Protein AF-0000000066211400 (afdb_homodimer)

Organism: Candida glabrata (strain ATCC 2001 / BCRC 20586 / JCM 3761 / NBRC 0622 / NRRL Y-65 / CBS 138) (NCBI:txid284593)

Radius of gyration: 19.78 Å; Cα contacts (8 Å, |Δi|>4): 998; chains: 2; bounding box: 42×56×46 Å

pLDDT: mean 97.54, std 2.92, range [73.75, 98.94]

Secondary structure (DSSP, 8-state):
-EEEEEEEEETTS-EEEEEEEESSTTSPEEEEEEEESSPTT-EEEEEEES----EEEEGGG-SBP-TT-PPP--TT-SSS-TTEEEEEEB-TTS-EEEEEEESS-BSSSTTB-TTSEEEE-SS---TT-SSSHHHHHHTT-----EEEE-EEE-/-EEEEEEEEETTS-EEEEEEEESSTTSPEEEEEEEESSPTT-EEEEEEES----EEEEGGG-SBP-TT-PPP--TT-SSS-TTEEEEEEB-TTS-EEEEEEESS-BSSSTTB-TTSEEEE-SS---TT-SSSHHHHHHTT-----EEEE-EEE-

GO terms:
  GO:0005576 extracellular region (C, IDA)
  GO:0005829 cytosol (C, IDA)
  GO:0034599 cellular response to oxidative stress (P, IMP)

Nearest PDB structures (foldseek):
  1f1g-assembly1_A  TM=9.984E-01  e=2.339E-25  Saccharomyces cerevisiae
  1f1a-assembly1_A-2  TM=9.995E-01  e=5.948E-25  Saccharomyces cerevisiae
  6zs1-assembly1_C  TM=9.968E-01  e=6.638E-25  Thermochaetoides thermophila DSM 1495
  1b4t-assembly1_A-2  TM=9.996E-01  e=9.749E-25  Saccharomyces cerevisiae
  1f18-assembly1_A-2  TM=9.979E-01  e=1.432E-24  Saccharomyces cerevisiae

Foldseek 3Di:
DFKKKWWKDFDQPKTWMKIWDDDDQQFWIKIWIKIARAAAFAKWWKWWADAQDQVVHPVVLHFGAAPPPFWDFEQPDPGHRLTGDFIFTHHRRRITTDMDTHRSAGCDDDSHSQRHKMFIANAGQCGLPPPDDVNRRHSPRHDTRMMTGMHTDD/DFKKKWWKDFDQPKTWMKIWDDDDQQFWIKIWIKIARAAAFAKWWKWWADAQDQVVHPVVLHFGAAPPPFWDFEQVDPGHRLTGDFIFTHHRRRITTDMDTHRSAGCDDDSHSQRHKMFIANAGQCGLPPPDDVNRRHSPRHDTRMMTGIHTDD

InterPro domains:
  IPR001424 Superoxide dismutase, copper/zinc binding domain [PF00080] (14-150)
  IPR001424 Superoxide dismutase, copper/zinc binding domain [PR00068] (45-67)
  IPR001424 Superoxide dismutase, copper/zinc binding domain [PR00068] (81-90)
  IPR001424 Superoxide dismutase, copper/zinc binding domain [PR00068] (100-122)
  IPR001424 Superoxide dismutase, copper/zinc binding domain [PR00068] (125-151)
  IPR001424 Superoxide dismutase, copper/zinc binding domain [cd00305] (2-147)
  IPR018152 Superoxide dismutase, copper/zinc, binding site [PS00087] (45-55)
  IPR018152 Superoxide dismutase, copper/zinc, binding site [PS00332] (139-150)
  IPR024134 Superoxide dismutase (Cu/Zn) / superoxide dismutase copper chaperone [PTHR10003] (1-153)
  IPR036423 Superoxide dismutase-like, copper/zinc binding domain superfamily [G3DSA:2.60.40.200] (1-154)
  IPR036423 Superoxide dismutase-like, copper/zinc binding domain superfamily [SSF49329] (3-152)

Solvent-accessible surface area (backbone atoms only — not comparable to full-atom values): 14414 Å² total; per-residue (Å²): 107,50,39,32,28,19,60,30,48,39,87,70,59,23,32,33,43,37,38,36,40,29,65,46,79,87,43,47,24,39,37,38,39,42,37,35,50,44,66,52,66,36,50,22,13,30,36,30,22,54,13,15,23,57,87,64,43,50,69,47,15,62,56,67,24,42,94,78,73,48,47,32,20,33,65,86,44,86,64,28,27,56,19,35,59,35,59,46,56,21,38,83,81,4,39,26,68,53,76,46,77,36,76,68,44,31,80,51,69,94,70,32,49,60,5,10,16,44,36,40,25,70,26,46,41,46,42,33,65,63,83,48,72,58,13,38,67,64,11,58,14,70,57,57,49,20,26,18,43,24,5,31,42,134,106,50,39,31,28,19,60,30,48,38,87,73,57,24,31,33,45,36,37,38,38,27,64,46,77,86,43,47,23,40,37,36,39,42,36,34,50,46,66,52,66,36,50,23,12,30,34,28,23,56,14,15,23,57,86,65,43,51,69,47,14,61,57,66,23,41,95,78,74,50,47,33,19,35,65,84,44,86,65,26,28,56,19,34,60,34,60,45,56,22,37,84,81,4,39,26,68,52,74,47,76,37,74,68,45,32,78,51,69,96,69,34,48,60,7,9,16,45,35,41,24,70,26,48,40,45,42,35,65,64,83,50,72,56,12,37,67,62,10,58,14,70,54,57,49,21,25,18,44,23,5,31,41,133

Structure (mmCIF, N/CA/C/O backbone):
data_AF-0000000066211400-model_v1
#
loop_
_entity.id
_entity.type
_entity.pdbx_description
1 polymer 'Superoxide dismutase'
#
loop_
_atom_site.group_PDB
_atom_site.id
_atom_site.type_symbol
_atom_site.label_atom_id
_atom_site.label_alt_id
_atom_site.label_comp_id
_atom_site.label_asym_id
_atom_site.label_entity_id
_atom_site.label_seq_id
_atom_site.pdbx_PDB_ins_code
_atom_site.Cartn_x
_atom_site.Cartn_y
_atom_site.Cartn_z
_atom_site.occupancy
_atom_site.B_iso_or_equiv
_atom_site.auth_seq_id
_atom_site.auth_comp_id
_atom_site.auth_asym_id
_atom_site.auth_atom_id
_atom_site.pdbx_PDB_model_num
ATOM 1 N N . MET A 1 1 ? -0.29 10.727 -17.938 1 94.25 1 MET A N 1
ATOM 2 C CA . MET A 1 1 ? -1.163 10.828 -16.766 1 94.25 1 MET A CA 1
ATOM 3 C C . MET A 1 1 ? -1.084 9.562 -15.922 1 94.25 1 MET A C 1
ATOM 5 O O . MET A 1 1 ? -1.198 8.453 -16.438 1 94.25 1 MET A O 1
ATOM 9 N N . VAL A 1 2 ? -0.715 9.734 -14.703 1 97.75 2 VAL A N 1
ATOM 10 C CA . VAL A 1 2 ? -0.669 8.625 -13.766 1 97.75 2 VAL A CA 1
ATOM 11 C C . VAL A 1 2 ? -1.781 8.781 -12.727 1 97.75 2 VAL A C 1
ATOM 13 O O . VAL A 1 2 ? -2.039 9.883 -12.242 1 97.75 2 VAL A O 1
ATOM 16 N N . LYS A 1 3 ? -2.537 7.711 -12.477 1 98.81 3 LYS A N 1
ATOM 17 C CA . LYS A 1 3 ? -3.588 7.66 -11.469 1 98.81 3 LYS A CA 1
ATOM 18 C C . LYS A 1 3 ? -3.273 6.617 -10.398 1 98.81 3 LYS A C 1
ATOM 20 O O . LYS A 1 3 ? -2.764 5.539 -10.703 1 98.81 3 LYS A O 1
ATOM 25 N N . ALA A 1 4 ? -3.557 6.965 -9.18 1 98.94 4 ALA A N 1
ATOM 26 C CA . ALA A 1 4 ? -3.398 6.078 -8.031 1 98.94 4 ALA A CA 1
ATOM 27 C C . ALA A 1 4 ? -4.602 6.164 -7.102 1 98.94 4 ALA A C 1
ATOM 29 O O . ALA A 1 4 ? -5.438 7.062 -7.234 1 98.94 4 ALA A O 1
ATOM 30 N N . VAL A 1 5 ? -4.742 5.168 -6.246 1 98.94 5 VAL A N 1
ATOM 31 C CA . VAL A 1 5 ? -5.863 5.102 -5.32 1 98.94 5 VAL A CA 1
ATOM 32 C C . VAL A 1 5 ? -5.422 4.438 -4.016 1 98.94 5 VAL A C 1
ATOM 34 O O . VAL A 1 5 ? -4.551 3.566 -4.023 1 98.94 5 VAL A O 1
ATOM 37 N N . ALA A 1 6 ? -5.941 4.855 -2.938 1 98.94 6 ALA A N 1
ATOM 38 C CA . ALA A 1 6 ? -5.805 4.223 -1.627 1 98.94 6 ALA A CA 1
ATOM 39 C C . ALA A 1 6 ? -7.168 3.977 -0.993 1 98.94 6 ALA A C 1
ATOM 41 O O . ALA A 1 6 ? -7.969 4.902 -0.842 1 98.94 6 ALA A O 1
ATOM 42 N N . VAL A 1 7 ? -7.465 2.754 -0.691 1 98.62 7 VAL A N 1
ATOM 43 C CA . VAL A 1 7 ? -8.648 2.402 0.091 1 98.62 7 VAL A CA 1
ATOM 44 C C . VAL A 1 7 ? -8.297 2.379 1.577 1 98.62 7 VAL A C 1
ATOM 46 O O . VAL A 1 7 ? -7.488 1.555 2.016 1 98.62 7 VAL A O 1
ATOM 49 N N . LEU A 1 8 ? -8.859 3.291 2.305 1 98.56 8 LEU A N 1
ATOM 50 C CA . LEU A 1 8 ? -8.578 3.412 3.73 1 98.56 8 LEU A CA 1
ATOM 51 C C . LEU A 1 8 ? -9.469 2.473 4.539 1 98.56 8 LEU A C 1
ATOM 53 O O . LEU A 1 8 ? -10.664 2.369 4.281 1 98.56 8 LEU A O 1
ATOM 57 N N . ARG A 1 9 ? -8.828 1.789 5.484 1 95.38 9 ARG A N 1
ATOM 58 C CA . ARG A 1 9 ? -9.508 0.915 6.438 1 95.38 9 ARG A CA 1
ATOM 59 C C . ARG A 1 9 ? -8.961 1.112 7.848 1 95.38 9 ARG A C 1
ATOM 61 O O . ARG A 1 9 ? -7.762 1.345 8.023 1 95.38 9 ARG A O 1
ATOM 68 N N . GLY A 1 10 ? -9.867 0.96 8.852 1 88.75 10 GLY A N 1
ATOM 69 C CA . GLY A 1 10 ? -9.406 1.118 10.219 1 88.75 10 GLY A CA 1
ATOM 70 C C . GLY A 1 10 ? -10.32 0.456 11.234 1 88.75 10 GLY A C 1
ATOM 71 O O . GLY A 1 10 ? -11.352 -0.115 10.875 1 88.75 10 GLY A O 1
ATOM 72 N N . SER A 1 11 ? -9.93 0.328 12.445 1 74.25 11 SER A N 1
ATOM 73 C CA . SER A 1 11 ? -10.555 -0.342 13.586 1 74.25 11 SER A CA 1
ATOM 74 C C . SER A 1 11 ? -11.836 0.364 14.008 1 74.25 11 SER A C 1
ATOM 76 O O . SER A 1 11 ? -12.812 -0.287 14.391 1 74.25 11 SER A O 1
ATOM 78 N N . ALA A 1 12 ? -12.016 1.531 13.969 1 78.75 12 ALA A N 1
ATOM 79 C CA . ALA A 1 12 ? -13.141 2.27 14.539 1 78.75 12 ALA A CA 1
ATOM 80 C C . ALA A 1 12 ? -14.117 2.699 13.445 1 78.75 12 ALA A C 1
ATOM 82 O O . ALA A 1 12 ? -14.844 3.684 13.602 1 78.75 12 ALA A O 1
ATOM 83 N N . GLY A 1 13 ? -14.07 1.973 12.398 1 91.81 13 GLY A N 1
ATOM 84 C CA . GLY A 1 13 ? -15.086 2.236 11.398 1 91.81 13 GLY A CA 1
ATOM 85 C C . GLY A 1 13 ? -14.688 3.311 10.406 1 91.81 13 GLY A C 1
ATOM 86 O O . GLY A 1 13 ? -15.406 3.576 9.438 1 91.81 13 GLY A O 1
ATOM 87 N N . VAL A 1 14 ? -13.578 3.992 10.672 1 97.44 14 VAL A N 1
ATOM 88 C CA . VAL A 1 14 ? -13.094 4.977 9.711 1 97.44 14 VAL A CA 1
ATOM 89 C C . VAL A 1 14 ? -12.672 4.281 8.422 1 97.44 14 VAL A C 1
ATOM 91 O O . VAL A 1 14 ? -11.891 3.322 8.453 1 97.44 14 VAL A O 1
ATOM 94 N N . SER A 1 15 ? -13.273 4.723 7.309 1 98.31 15 SER A N 1
ATOM 95 C CA . SER A 1 15 ? -13 4.117 6.008 1 98.31 15 SER A CA 1
ATOM 96 C C . SER A 1 15 ? -13.289 5.09 4.871 1 98.31 15 SER A C 1
ATOM 98 O O . SER A 1 15 ? -14.031 6.055 5.047 1 98.31 15 SER A O 1
ATOM 100 N N . GLY A 1 16 ? -12.656 4.855 3.76 1 98.44 16 GLY A N 1
ATOM 101 C CA . GLY A 1 16 ? -12.891 5.719 2.611 1 98.44 16 GLY A CA 1
ATOM 102 C C . GLY A 1 16 ? -11.914 5.477 1.478 1 98.44 16 GLY A C 1
ATOM 103 O O . GLY A 1 16 ? -11.211 4.465 1.461 1 98.44 16 GLY A O 1
ATOM 104 N N . VAL A 1 17 ? -12.008 6.344 0.482 1 98.88 17 VAL A N 1
ATOM 105 C CA . VAL A 1 17 ? -11.172 6.23 -0.708 1 98.88 17 VAL A CA 1
ATOM 106 C C . VAL A 1 17 ? -10.484 7.566 -0.982 1 98.88 17 VAL A C 1
ATOM 108 O O . VAL A 1 17 ? -11.102 8.625 -0.861 1 98.88 17 VAL A O 1
ATOM 111 N N . VAL A 1 18 ? -9.25 7.484 -1.291 1 98.94 18 VAL A N 1
ATOM 112 C CA . VAL A 1 18 ? -8.445 8.617 -1.747 1 98.94 18 VAL A CA 1
ATOM 113 C C . VAL A 1 18 ? -7.902 8.328 -3.145 1 98.94 18 VAL A C 1
ATOM 115 O O . VAL A 1 18 ? -7.281 7.293 -3.375 1 98.94 18 VAL A O 1
ATOM 118 N N . THR A 1 19 ? -8.125 9.242 -4.059 1 98.94 19 THR A N 1
ATOM 119 C CA . THR A 1 19 ? -7.574 9.117 -5.402 1 98.94 19 THR A CA 1
ATOM 120 C C . THR A 1 19 ? -6.535 10.203 -5.664 1 98.94 19 THR A C 1
ATOM 122 O O . THR A 1 19 ? -6.691 11.336 -5.211 1 98.94 19 THR A O 1
ATOM 125 N N . LEU A 1 20 ? -5.508 9.859 -6.355 1 98.94 20 LEU A N 1
ATOM 126 C CA . LEU A 1 20 ? -4.441 10.773 -6.754 1 98.94 20 LEU A CA 1
ATOM 127 C C . LEU A 1 20 ? -4.25 10.758 -8.266 1 98.94 20 LEU A C 1
ATOM 129 O O . LEU A 1 20 ? -4.281 9.688 -8.891 1 98.94 20 LEU A O 1
ATOM 133 N N . GLU A 1 21 ? -4.078 11.938 -8.828 1 98.88 21 GLU A N 1
ATOM 134 C CA . GLU A 1 21 ? -3.848 12.062 -10.266 1 98.88 21 GLU A CA 1
ATOM 135 C C . GLU A 1 21 ? -2.76 13.094 -10.562 1 98.88 21 GLU A C 1
ATOM 137 O O . GLU A 1 21 ? -2.719 14.156 -9.938 1 98.88 21 GLU A O 1
ATOM 142 N N . GLN A 1 22 ? -1.909 12.766 -11.477 1 98.75 22 GLN A N 1
ATOM 143 C CA . GLN A 1 22 ? -0.835 13.656 -11.906 1 98.75 22 GLN A CA 1
ATOM 144 C C . GLN A 1 22 ? -0.604 13.539 -13.414 1 98.75 22 GLN A C 1
ATOM 146 O O . GLN A 1 22 ? -0.403 12.445 -13.938 1 98.75 22 GLN A O 1
ATOM 151 N N . ALA A 1 23 ? -0.571 14.711 -14.094 1 98 23 ALA A N 1
ATOM 152 C CA . ALA A 1 23 ? -0.478 14.719 -15.555 1 98 23 ALA A CA 1
ATOM 153 C C . ALA A 1 23 ? 0.955 14.469 -16.016 1 98 23 ALA A C 1
ATOM 155 O O . ALA A 1 23 ? 1.184 13.742 -16.984 1 98 23 ALA A O 1
ATOM 156 N N . SER A 1 24 ? 1.899 15.109 -15.445 1 96.81 24 SER A N 1
ATOM 157 C CA . SER A 1 24 ? 3.324 14.953 -15.727 1 96.81 24 SER A CA 1
ATOM 158 C C . SER A 1 24 ? 4.164 15.227 -14.484 1 96.81 24 SER A C 1
ATOM 160 O O . SER A 1 24 ? 3.652 15.719 -13.477 1 96.81 24 SER A O 1
ATOM 162 N N . GLU A 1 25 ? 5.402 14.859 -14.492 1 94.06 25 GLU A N 1
ATOM 163 C CA . GLU A 1 25 ? 6.305 15 -13.352 1 94.06 25 GLU A CA 1
ATOM 164 C C . GLU A 1 25 ? 6.336 16.438 -12.852 1 94.06 25 GLU A C 1
ATOM 166 O O . GLU A 1 25 ? 6.539 16.672 -11.656 1 94.06 25 GLU A O 1
ATOM 171 N N . GLN A 1 26 ? 6.09 17.438 -13.742 1 96.06 26 GLN A N 1
ATOM 172 C CA . GLN A 1 26 ? 6.184 18.844 -13.375 1 96.06 26 GLN A CA 1
ATOM 173 C C . GLN A 1 26 ? 4.852 19.359 -12.836 1 96.06 26 GLN A C 1
ATOM 175 O O . GLN A 1 26 ? 4.797 20.438 -12.242 1 96.06 26 GLN A O 1
ATOM 180 N N . ASP A 1 27 ? 3.814 18.641 -13.055 1 98.12 27 ASP A N 1
ATOM 181 C CA . ASP A 1 27 ? 2.486 19.078 -12.633 1 98.12 27 ASP A CA 1
ATOM 182 C C . ASP A 1 27 ? 2.213 18.703 -11.18 1 98.12 27 ASP A C 1
ATOM 184 O O . ASP A 1 27 ? 2.748 17.719 -10.68 1 98.12 27 ASP A O 1
ATOM 188 N N . PRO A 1 28 ? 1.475 19.562 -10.523 1 98.31 28 PRO A N 1
ATOM 189 C CA . PRO A 1 28 ? 1.044 19.172 -9.18 1 98.31 28 PRO A CA 1
ATOM 190 C C . PRO A 1 28 ? 0.147 17.938 -9.188 1 98.31 28 PRO A C 1
ATOM 192 O O . PRO A 1 28 ? -0.37 17.547 -10.242 1 98.31 28 PRO A O 1
ATOM 195 N N . THR A 1 29 ? 0.076 17.266 -8.133 1 98.81 29 THR A N 1
ATOM 196 C CA . THR A 1 29 ? -0.817 16.125 -7.957 1 98.81 29 THR A CA 1
ATOM 197 C C . THR A 1 29 ? -2.15 16.562 -7.359 1 98.81 29 THR A C 1
ATOM 199 O O . THR A 1 29 ? -2.182 17.359 -6.414 1 98.81 29 THR A O 1
ATOM 202 N N . THR A 1 30 ? -3.227 16.109 -7.938 1 98.94 30 THR A N 1
ATOM 203 C CA . THR A 1 30 ? -4.562 16.297 -7.383 1 98.94 30 THR A CA 1
ATOM 204 C C . THR A 1 30 ? -4.973 15.109 -6.527 1 98.94 30 THR A C 1
ATOM 206 O O . THR A 1 30 ? -4.941 13.969 -6.984 1 98.94 30 THR A O 1
ATOM 209 N N . ILE A 1 31 ? -5.359 15.391 -5.305 1 98.94 31 ILE A N 1
ATOM 210 C CA . ILE A 1 31 ? -5.77 14.383 -4.332 1 98.94 31 ILE A CA 1
ATOM 211 C C . ILE A 1 31 ? -7.238 14.594 -3.963 1 98.94 31 ILE A C 1
ATOM 213 O O . ILE A 1 31 ? -7.602 15.633 -3.414 1 98.94 31 ILE A O 1
ATOM 217 N N . THR A 1 32 ? -8.086 13.609 -4.285 1 98.94 32 THR A N 1
ATOM 218 C CA . THR A 1 32 ? -9.516 13.625 -3.973 1 98.94 32 THR A CA 1
ATOM 219 C C . THR A 1 32 ? -9.852 12.57 -2.926 1 98.94 32 THR A C 1
ATOM 221 O O . THR A 1 32 ? -9.406 11.43 -3.025 1 98.94 32 THR A O 1
ATOM 224 N N . TYR A 1 33 ? -10.656 13.031 -1.908 1 98.94 33 TYR A N 1
ATOM 225 C CA . TYR A 1 33 ? -10.922 12.062 -0.843 1 98.94 33 TYR A CA 1
ATOM 226 C C . TYR A 1 33 ? -12.383 12.109 -0.413 1 98.94 33 TYR A C 1
ATOM 228 O O . TYR A 1 33 ? -13.039 13.148 -0.531 1 98.94 33 TYR A O 1
ATOM 236 N N . GLU A 1 34 ? -12.891 10.977 -0.01 1 98.94 34 GLU A N 1
ATOM 237 C CA . GLU A 1 34 ? -14.133 10.773 0.734 1 98.94 34 GLU A CA 1
ATOM 238 C C . GLU A 1 34 ? -13.953 9.719 1.823 1 98.94 34 GLU A C 1
ATOM 240 O O . GLU A 1 34 ? -13.758 8.539 1.526 1 98.94 34 GLU A O 1
ATOM 245 N N . ILE A 1 35 ? -13.984 10.172 3.039 1 98.69 35 ILE A N 1
ATOM 246 C CA . ILE A 1 35 ? -13.656 9.328 4.188 1 98.69 35 ILE A CA 1
ATOM 247 C C . ILE A 1 35 ? -14.75 9.453 5.246 1 98.69 35 ILE A C 1
ATOM 249 O O . ILE A 1 35 ? -15.062 10.562 5.691 1 98.69 35 ILE A O 1
ATOM 253 N N . ALA A 1 36 ? -15.289 8.391 5.707 1 98.5 36 ALA A N 1
ATOM 254 C CA . ALA A 1 36 ? -16.391 8.352 6.672 1 98.5 36 ALA A CA 1
ATOM 255 C C . ALA A 1 36 ? -15.93 7.719 7.988 1 98.5 36 ALA A C 1
ATOM 257 O O . ALA A 1 36 ? -14.828 7.168 8.07 1 98.5 36 ALA A O 1
ATOM 258 N N . GLY A 1 37 ? -16.812 7.863 8.977 1 98 37 GLY A N 1
ATOM 259 C CA . GLY A 1 37 ? -16.594 7.184 10.242 1 98 37 GLY A CA 1
ATOM 260 C C . GLY A 1 37 ? -15.781 8.008 11.227 1 98 37 GLY A C 1
ATOM 261 O O . GLY A 1 37 ? -15.445 7.531 12.312 1 98 37 GLY A O 1
ATOM 262 N N . ASN A 1 38 ? -15.469 9.258 10.875 1 97.44 38 ASN A N 1
ATOM 263 C CA . ASN A 1 38 ? -14.758 10.156 11.773 1 97.44 38 ASN A CA 1
ATOM 264 C C . ASN A 1 38 ? -15.703 10.805 12.781 1 97.44 38 ASN A C 1
ATOM 266 O O . ASN A 1 38 ? -16.922 10.688 12.656 1 97.44 38 ASN A O 1
ATOM 270 N N . ASP A 1 39 ? -15.109 11.422 13.773 1 96.75 39 ASP A N 1
ATOM 271 C CA . ASP A 1 39 ? -15.922 12.281 14.633 1 96.75 39 ASP A CA 1
ATOM 272 C C . ASP A 1 39 ? -16.562 13.414 13.828 1 96.75 39 ASP A C 1
ATOM 274 O O . ASP A 1 39 ? -15.93 13.969 12.922 1 96.75 39 ASP A O 1
ATOM 278 N N . PRO A 1 40 ? -17.781 13.812 14.242 1 98.12 40 PRO A N 1
ATOM 279 C CA . PRO A 1 40 ? -18.453 14.898 13.531 1 98.12 40 PRO A CA 1
ATOM 280 C C . PRO A 1 40 ? -17.828 16.266 13.812 1 98.12 40 PRO A C 1
ATOM 282 O O . PRO A 1 40 ? -17.406 16.531 14.938 1 98.12 40 PRO A O 1
ATOM 285 N N . ASN A 1 41 ? -17.859 17.109 12.742 1 98.69 41 ASN A N 1
ATOM 286 C CA . ASN A 1 41 ? -17.453 18.5 12.844 1 98.69 41 ASN A CA 1
ATOM 287 C C . ASN A 1 41 ? -16.062 18.625 13.484 1 98.69 41 ASN A C 1
ATOM 289 O O . ASN A 1 41 ? -15.891 19.375 14.453 1 98.69 41 ASN A O 1
ATOM 293 N N . ALA A 1 42 ? -15.172 17.891 12.859 1 98.5 42 ALA A N 1
ATOM 294 C CA . ALA A 1 42 ? -13.812 17.828 13.391 1 98.5 42 ALA A CA 1
ATOM 295 C C . ALA A 1 42 ? -12.781 18.094 12.297 1 98.5 42 ALA A C 1
ATOM 297 O O . ALA A 1 42 ? -13.117 18.109 11.109 1 98.5 42 ALA A O 1
ATOM 298 N N . GLU A 1 43 ? -11.594 18.391 12.758 1 98.75 43 GLU A N 1
ATOM 299 C CA . GLU A 1 43 ? -10.406 18.406 11.914 1 98.75 43 GLU A CA 1
ATOM 300 C C . GLU A 1 43 ? -9.477 17.234 12.234 1 98.75 43 GLU A C 1
ATOM 302 O O . GLU A 1 43 ? -9.148 17 13.398 1 98.75 43 GLU A O 1
ATOM 307 N N . ARG A 1 44 ? -9.125 16.516 11.25 1 98.56 44 ARG A N 1
ATOM 308 C CA . ARG A 1 44 ? -8.281 15.344 11.422 1 98.56 44 ARG A CA 1
ATOM 309 C C . ARG A 1 44 ? -7 15.469 10.602 1 98.56 44 ARG A C 1
ATOM 311 O O . ARG A 1 44 ? -7.047 15.797 9.414 1 98.56 44 ARG A O 1
ATOM 318 N N . GLY A 1 45 ? -5.855 15.25 11.266 1 98.81 45 GLY A N 1
ATOM 319 C CA . GLY A 1 45 ? -4.598 15.227 10.531 1 98.81 45 GLY A CA 1
ATOM 320 C C . GLY A 1 45 ? -4.605 14.25 9.367 1 98.81 45 GLY A C 1
ATOM 321 O O . GLY A 1 45 ? -5.148 13.148 9.477 1 98.81 45 GLY A O 1
ATOM 322 N N . PHE A 1 46 ? -4.027 14.68 8.32 1 98.94 46 PHE A N 1
ATOM 323 C CA . PHE A 1 46 ? -4 13.945 7.062 1 98.94 46 PHE A CA 1
ATOM 324 C C . PHE A 1 46 ? -2.607 13.977 6.445 1 98.94 46 PHE A C 1
ATOM 326 O O . PHE A 1 46 ? -2.102 15.047 6.102 1 98.94 46 PHE A O 1
ATOM 333 N N . HIS A 1 47 ? -1.98 12.742 6.363 1 98.94 47 HIS A N 1
ATOM 334 C CA . HIS A 1 47 ? -0.588 12.695 5.93 1 98.94 47 HIS A CA 1
ATOM 335 C C . HIS A 1 47 ? -0.323 11.492 5.039 1 98.94 47 HIS A C 1
ATOM 337 O O . HIS A 1 47 ? -1.059 10.5 5.09 1 98.94 47 HIS A O 1
ATOM 343 N N . ILE A 1 48 ? 0.69 11.664 4.125 1 98.94 48 ILE A N 1
ATOM 344 C CA . ILE A 1 48 ? 1.32 10.516 3.488 1 98.94 48 ILE A CA 1
ATOM 345 C C . ILE A 1 48 ? 2.512 10.055 4.324 1 98.94 48 ILE A C 1
ATOM 347 O O . ILE A 1 48 ? 3.348 10.867 4.73 1 98.94 48 ILE A O 1
ATOM 351 N N . HIS A 1 49 ? 2.486 8.773 4.684 1 98.94 49 HIS A N 1
ATOM 352 C CA . HIS A 1 49 ? 3.553 8.172 5.477 1 98.94 49 HIS A CA 1
ATOM 353 C C . HIS A 1 49 ? 4.531 7.402 4.594 1 98.94 49 HIS A C 1
ATOM 355 O O . HIS A 1 49 ? 4.203 7.051 3.457 1 98.94 49 HIS A O 1
ATOM 361 N N . GLU A 1 50 ? 5.715 7.18 5.102 1 98.81 50 GLU A N 1
ATOM 362 C CA . GLU A 1 50 ? 6.875 6.684 4.363 1 98.81 50 GLU A CA 1
ATOM 363 C C . GLU A 1 50 ? 6.629 5.277 3.832 1 98.81 50 GLU A C 1
ATOM 365 O O . GLU A 1 50 ? 7.066 4.938 2.732 1 98.81 50 GLU A O 1
ATOM 370 N N . PHE A 1 51 ? 5.891 4.48 4.551 1 98.88 51 PHE A N 1
ATOM 371 C CA . PHE A 1 51 ? 5.777 3.08 4.164 1 98.88 51 PHE A CA 1
ATOM 372 C C . PHE A 1 51 ? 4.328 2.719 3.857 1 98.88 51 PHE A C 1
ATOM 374 O O . PHE A 1 51 ? 3.406 3.268 4.465 1 98.88 51 PHE A O 1
ATOM 381 N N . GLY A 1 52 ? 4.125 1.867 2.865 1 98.81 52 GLY A N 1
ATOM 382 C CA . GLY A 1 52 ? 2.859 1.197 2.619 1 98.81 52 GLY A CA 1
ATOM 383 C C . GLY A 1 52 ? 2.754 -0.15 3.307 1 98.81 52 GLY A C 1
ATOM 384 O O . GLY A 1 52 ? 2.385 -1.146 2.68 1 98.81 52 GLY A O 1
ATOM 385 N N . ASP A 1 53 ? 3.277 -0.262 4.52 1 98.69 53 ASP A N 1
ATOM 386 C CA . ASP A 1 53 ? 3.242 -1.445 5.371 1 98.69 53 ASP A CA 1
ATOM 387 C C . ASP A 1 53 ? 2.078 -1.378 6.355 1 98.69 53 ASP A C 1
ATOM 389 O O . ASP A 1 53 ? 2.031 -0.491 7.211 1 98.69 53 ASP A O 1
ATOM 393 N N . VAL A 1 54 ? 1.139 -2.326 6.25 1 97.31 54 VAL A N 1
ATOM 394 C CA . VAL A 1 54 ? -0.003 -2.316 7.156 1 97.31 54 VAL A CA 1
ATOM 395 C C . VAL A 1 54 ? -0.072 -3.641 7.918 1 97.31 54 VAL A C 1
ATOM 397 O O . VAL A 1 54 ? -1.157 -4.098 8.281 1 97.31 54 VAL A O 1
ATOM 400 N N . THR A 1 55 ? 1.05 -4.312 8.102 1 97.5 55 THR A N 1
ATOM 401 C CA . THR A 1 55 ? 1.103 -5.598 8.789 1 97.5 55 THR A CA 1
ATOM 402 C C . THR A 1 55 ? 0.623 -5.461 10.227 1 97.5 55 THR A C 1
ATOM 404 O O . THR A 1 55 ? 0.018 -6.383 10.781 1 97.5 55 THR A O 1
ATOM 407 N N . ASN A 1 56 ? 0.864 -4.383 10.898 1 95.44 56 ASN A N 1
ATOM 408 C CA . ASN A 1 56 ? 0.35 -4.055 12.227 1 95.44 56 ASN A CA 1
ATOM 409 C C . ASN A 1 56 ? -0.556 -2.828 12.195 1 95.44 56 ASN A C 1
ATOM 411 O O . ASN A 1 56 ? -0.363 -1.887 12.961 1 95.44 56 ASN A O 1
ATOM 415 N N . GLY A 1 57 ? -1.408 -2.881 11.203 1 94.69 57 GLY A N 1
ATOM 416 C CA . GLY A 1 57 ? -2.24 -1.699 11.031 1 94.69 57 GLY A CA 1
ATOM 417 C C . GLY A 1 57 ? -1.454 -0.473 10.609 1 94.69 57 GLY A C 1
ATOM 418 O O . GLY A 1 57 ? -0.451 -0.585 9.898 1 94.69 57 GLY A O 1
ATOM 419 N N . CYS A 1 58 ? -1.932 0.63 11.023 1 97.25 58 CYS A N 1
ATOM 420 C CA . CYS A 1 58 ? -1.384 1.89 10.531 1 97.25 58 CYS A CA 1
ATOM 421 C C . CYS A 1 58 ? -0.092 2.242 11.258 1 97.25 58 CYS A C 1
ATOM 423 O O . CYS A 1 58 ? 0.654 3.119 10.82 1 97.25 58 CYS A O 1
ATOM 425 N N . VAL A 1 59 ? 0.171 1.516 12.266 1 95.25 59 VAL A N 1
ATOM 426 C CA . VAL A 1 59 ? 1.405 1.756 13 1 95.25 59 VAL A CA 1
ATOM 427 C C . VAL A 1 59 ? 2.609 1.443 12.117 1 95.25 59 VAL A C 1
ATOM 429 O O . VAL A 1 59 ? 3.631 2.131 12.188 1 95.25 59 VAL A O 1
ATOM 432 N N . SER A 1 60 ? 2.516 0.552 11.281 1 97.69 60 SER A N 1
ATOM 433 C CA . SER A 1 60 ? 3.635 0.094 10.469 1 97.69 60 SER A CA 1
ATOM 434 C C . SER A 1 60 ? 3.865 1.02 9.281 1 97.69 60 SER A C 1
ATOM 436 O O . SER A 1 60 ? 4.812 0.831 8.516 1 97.69 60 SER A O 1
ATOM 438 N N . ALA A 1 61 ? 3.051 2.02 9.133 1 98.19 61 ALA A N 1
ATOM 439 C CA . ALA A 1 61 ? 3.201 2.98 8.047 1 98.19 61 ALA A CA 1
ATOM 440 C C . ALA A 1 61 ? 4.438 3.854 8.25 1 98.19 61 ALA A C 1
ATOM 442 O O . ALA A 1 61 ? 4.895 4.516 7.316 1 98.19 61 ALA A O 1
ATOM 443 N N . GLY A 1 62 ? 4.961 3.914 9.516 1 98.38 62 GLY A N 1
ATOM 444 C CA . GLY A 1 62 ? 6.172 4.68 9.773 1 98.38 62 GLY A CA 1
ATOM 445 C C . GLY A 1 62 ? 5.93 6.176 9.836 1 98.38 62 GLY A C 1
ATOM 446 O O . GLY A 1 62 ? 4.801 6.617 10.062 1 98.38 62 GLY A O 1
ATOM 447 N N . PRO A 1 63 ? 7 7.004 9.781 1 98.38 63 PRO A N 1
ATOM 448 C CA . PRO A 1 63 ? 6.867 8.461 9.883 1 98.38 63 PRO A CA 1
ATOM 449 C C . PRO A 1 63 ? 6.266 9.094 8.633 1 98.38 63 PRO A C 1
ATOM 451 O O . PRO A 1 63 ? 6.059 8.406 7.629 1 98.38 63 PRO A O 1
ATOM 454 N N . HIS A 1 64 ? 5.965 10.367 8.711 1 98.88 64 HIS A N 1
ATOM 455 C CA . HIS A 1 64 ? 5.594 11.102 7.512 1 98.88 64 HIS A CA 1
ATOM 456 C C . HIS A 1 64 ? 6.645 10.945 6.418 1 98.88 64 HIS A C 1
ATOM 458 O O . HIS A 1 64 ? 7.836 10.828 6.711 1 98.88 64 HIS A O 1
ATOM 464 N N . PHE A 1 65 ? 6.18 10.953 5.207 1 98.88 65 PHE A N 1
ATOM 465 C CA . PHE A 1 65 ? 7.109 10.938 4.086 1 98.88 65 PHE A CA 1
ATOM 466 C C . PHE A 1 65 ? 7.902 12.234 4.016 1 98.88 65 PHE A C 1
ATOM 468 O O . PHE A 1 65 ? 7.336 13.305 3.771 1 98.88 65 PHE A O 1
ATOM 475 N N . ASN A 1 66 ? 9.258 12.078 4.199 1 98.81 66 ASN A N 1
ATOM 476 C CA . ASN A 1 66 ? 10.133 13.234 4.336 1 98.81 66 ASN A CA 1
ATOM 477 C C . ASN A 1 66 ? 11.484 12.992 3.676 1 98.81 66 ASN A C 1
ATOM 479 O O . ASN A 1 66 ? 12.523 13.031 4.34 1 98.81 66 ASN A O 1
ATOM 483 N N . PRO A 1 67 ? 11.453 12.93 2.336 1 98.38 67 PRO A N 1
ATOM 484 C CA . PRO A 1 67 ? 12.703 12.609 1.646 1 98.38 67 PRO A CA 1
ATOM 485 C C . PRO A 1 67 ? 13.727 13.742 1.723 1 98.38 67 PRO A C 1
ATOM 487 O O . PRO A 1 67 ? 14.906 13.523 1.436 1 98.38 67 PRO A O 1
ATOM 490 N N . PHE A 1 68 ? 13.312 14.898 2.156 1 98.12 68 PHE A N 1
ATOM 491 C CA . PHE A 1 68 ? 14.219 16.047 2.129 1 98.12 68 PHE A CA 1
ATOM 492 C C . PHE A 1 68 ? 14.586 16.484 3.545 1 98.12 68 PHE A C 1
ATOM 494 O O . PHE A 1 68 ? 15.188 17.531 3.738 1 98.12 68 PHE A O 1
ATOM 501 N N . LYS A 1 69 ? 14.211 15.797 4.535 1 97.69 69 LYS A N 1
ATOM 502 C CA . LYS A 1 69 ? 14.609 15.984 5.93 1 97.69 69 LYS A CA 1
ATOM 503 C C . LYS A 1 69 ? 14.227 17.375 6.434 1 97.69 69 LYS A C 1
ATOM 505 O O . LYS A 1 69 ? 15.055 18.078 7.008 1 97.69 69 LYS A O 1
ATOM 510 N N . LYS A 1 70 ? 13.023 17.703 6.191 1 98.44 70 LYS A N 1
ATOM 511 C CA . LYS A 1 70 ? 12.492 18.984 6.664 1 98.44 70 LYS A CA 1
ATOM 512 C C . LYS A 1 70 ? 11.734 18.797 7.977 1 98.44 70 LYS A C 1
ATOM 514 O O . LYS A 1 70 ? 11.523 17.672 8.43 1 98.44 70 LYS A O 1
ATOM 519 N N . THR A 1 71 ? 11.43 19.938 8.57 1 98.06 71 THR A N 1
ATOM 520 C CA . THR A 1 71 ? 10.531 19.906 9.711 1 98.06 71 THR A CA 1
ATOM 521 C C . THR A 1 71 ? 9.07 19.875 9.258 1 98.06 71 THR A C 1
ATOM 523 O O . THR A 1 71 ? 8.758 20.25 8.125 1 98.06 71 THR A O 1
ATOM 526 N N . HIS A 1 72 ? 8.242 19.344 10.195 1 98.69 72 HIS A N 1
ATOM 527 C CA . HIS A 1 72 ? 6.812 19.328 9.906 1 98.69 72 HIS A CA 1
ATOM 528 C C . HIS A 1 72 ? 6.27 20.734 9.711 1 98.69 72 HIS A C 1
ATOM 530 O O . HIS A 1 72 ? 6.707 21.672 10.375 1 98.69 72 HIS A O 1
ATOM 536 N N . GLY A 1 73 ? 5.301 20.875 8.758 1 98.56 73 GLY A N 1
ATOM 537 C CA . GLY A 1 73 ? 4.711 22.172 8.477 1 98.56 73 GLY A CA 1
ATOM 538 C C . GLY A 1 73 ? 3.332 22.078 7.852 1 98.56 73 GLY A C 1
ATOM 539 O O . GLY A 1 73 ? 2.783 20.984 7.707 1 98.56 73 GLY A O 1
ATOM 540 N N . ALA A 1 74 ? 2.793 23.234 7.586 1 98.19 74 ALA A N 1
ATOM 541 C CA . ALA A 1 74 ? 1.498 23.328 6.914 1 98.19 74 ALA A CA 1
ATOM 542 C C . ALA A 1 74 ? 1.64 23.094 5.414 1 98.19 74 ALA A C 1
ATOM 544 O O . ALA A 1 74 ? 2.734 23.219 4.859 1 98.19 74 ALA A O 1
ATOM 545 N N . PRO A 1 75 ? 0.478 22.734 4.719 1 97.38 75 PRO A N 1
ATOM 546 C CA . PRO A 1 75 ? 0.514 22.438 3.285 1 97.38 75 PRO A CA 1
ATOM 547 C C . PRO A 1 75 ? 1.093 23.594 2.459 1 97.38 75 PRO A C 1
ATOM 549 O O . PRO A 1 75 ? 1.676 23.359 1.396 1 97.38 75 PRO A O 1
ATOM 552 N N . GLN A 1 76 ? 1.005 24.781 2.951 1 96.5 76 GLN A N 1
ATOM 553 C CA . GLN A 1 76 ? 1.443 25.922 2.164 1 96.5 76 GLN A CA 1
ATOM 554 C C . GLN A 1 76 ? 2.859 26.344 2.549 1 96.5 76 GLN A C 1
ATOM 556 O O . GLN A 1 76 ? 3.447 27.219 1.909 1 96.5 76 GLN A O 1
ATOM 561 N N . ASP A 1 77 ? 3.404 25.703 3.545 1 97.5 77 ASP A N 1
ATOM 562 C CA . ASP A 1 77 ? 4.75 26.047 3.99 1 97.5 77 ASP A CA 1
ATOM 563 C C . ASP A 1 77 ? 5.801 25.531 3.01 1 97.5 77 ASP A C 1
ATOM 565 O O . ASP A 1 77 ? 5.66 24.453 2.449 1 97.5 77 ASP A O 1
ATOM 569 N N . GLU A 1 78 ? 6.824 26.312 2.844 1 95.31 78 GLU A N 1
ATOM 570 C CA . GLU A 1 78 ? 7.965 25.859 2.055 1 95.31 78 GLU A CA 1
ATOM 571 C C . GLU A 1 78 ? 8.727 24.75 2.773 1 95.31 78 GLU A C 1
ATOM 573 O O . GLU A 1 78 ? 9.195 23.797 2.143 1 95.31 78 GLU A O 1
ATOM 578 N N . ASN A 1 79 ? 8.961 25.062 4.055 1 97.31 79 ASN A N 1
ATOM 579 C CA . ASN A 1 79 ? 9.609 24.047 4.883 1 97.31 79 ASN A CA 1
ATOM 580 C C . ASN A 1 79 ? 8.594 23.078 5.496 1 97.31 79 ASN A C 1
ATOM 582 O O . ASN A 1 79 ? 7.969 23.406 6.512 1 97.31 79 ASN A O 1
ATOM 586 N N . ARG A 1 80 ? 8.523 21.906 4.961 1 98.56 80 ARG A N 1
ATOM 587 C CA . ARG A 1 80 ? 7.609 20.875 5.422 1 98.56 80 ARG A CA 1
ATOM 588 C C . ARG A 1 80 ? 8 19.5 4.855 1 98.56 80 ARG A C 1
ATOM 590 O O . ARG A 1 80 ? 8.75 19.422 3.883 1 98.56 80 ARG A O 1
ATOM 597 N N . HIS A 1 81 ? 7.543 18.359 5.512 1 98.75 81 HIS A N 1
ATOM 598 C CA . HIS A 1 81 ? 7.594 17.062 4.848 1 98.75 81 HIS A CA 1
ATOM 599 C C . HIS A 1 81 ? 6.816 17.078 3.533 1 98.75 81 HIS A C 1
ATOM 601 O O . HIS A 1 81 ? 5.84 17.812 3.398 1 98.75 81 HIS A O 1
ATOM 607 N N . VAL A 1 82 ? 7.129 16.266 2.648 1 98.69 82 VAL A N 1
ATOM 608 C CA . VAL A 1 82 ? 6.355 16.078 1.427 1 98.69 82 VAL A CA 1
ATOM 609 C C . VAL A 1 82 ? 4.961 15.562 1.776 1 98.69 82 VAL A C 1
ATOM 611 O O . VAL A 1 82 ? 3.975 15.945 1.141 1 98.69 82 VAL A O 1
ATOM 614 N N . GLY A 1 83 ? 4.84 14.742 2.836 1 98.88 83 GLY A N 1
ATOM 615 C CA . GLY A 1 83 ? 3.598 14.07 3.172 1 98.88 83 GLY A CA 1
ATOM 616 C C . GLY A 1 83 ? 2.668 14.914 4.02 1 98.88 83 GLY A C 1
ATOM 617 O O . GLY A 1 83 ? 1.595 14.461 4.418 1 98.88 83 GLY A O 1
ATOM 618 N N . ASP A 1 84 ? 2.996 16.141 4.34 1 98.88 84 ASP A N 1
ATOM 619 C CA . ASP A 1 84 ? 2.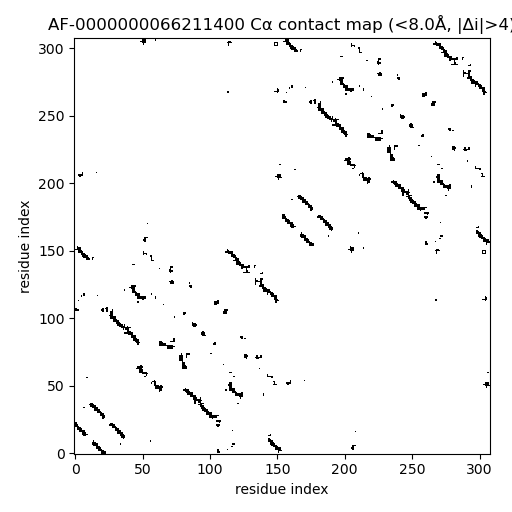213 17 5.23 1 98.88 84 ASP A CA 1
ATOM 620 C C . ASP A 1 84 ? 1.036 17.625 4.496 1 98.88 84 ASP A C 1
ATOM 622 O O . ASP A 1 84 ? 1.132 18.766 4.02 1 98.88 84 ASP A O 1
ATOM 626 N N . LEU A 1 85 ? -0.142 17.016 4.598 1 98.88 85 LEU A N 1
ATOM 627 C CA . LEU A 1 85 ? -1.294 17.5 3.844 1 98.88 85 LEU A CA 1
ATOM 628 C C . LEU A 1 85 ? -2.258 18.25 4.75 1 98.88 85 LEU A C 1
ATOM 630 O O . LEU A 1 85 ? -3.365 18.594 4.332 1 98.88 85 LEU A O 1
ATOM 634 N N . GLY A 1 86 ? -1.861 18.469 5.957 1 98.75 86 GLY A N 1
ATOM 635 C CA . GLY A 1 86 ? -2.65 19.281 6.867 1 98.75 86 GLY A CA 1
ATOM 636 C C . GLY A 1 86 ? -3.791 18.516 7.516 1 98.75 86 GLY A C 1
ATOM 637 O O . GLY A 1 86 ? -3.584 17.438 8.078 1 98.75 86 GLY A O 1
ATOM 638 N N . ASN A 1 87 ? -5.047 19.078 7.5 1 98.88 87 ASN A N 1
ATOM 639 C CA . ASN A 1 87 ? -6.258 18.516 8.086 1 98.88 87 ASN A CA 1
ATOM 640 C C . ASN A 1 87 ? -7.363 18.344 7.039 1 98.88 87 ASN A C 1
ATOM 642 O O . ASN A 1 87 ? -7.473 19.156 6.117 1 98.88 87 ASN A O 1
ATOM 646 N N . ILE A 1 88 ? -8.086 17.328 7.223 1 98.88 88 ILE A N 1
ATOM 647 C CA . ILE A 1 88 ? -9.367 17.234 6.535 1 98.88 88 ILE A CA 1
ATOM 648 C C . ILE A 1 88 ? -10.5 17.594 7.5 1 98.88 88 ILE A C 1
ATOM 650 O O . ILE A 1 88 ? -10.391 17.344 8.703 1 98.88 88 ILE A O 1
ATOM 654 N N . LYS A 1 89 ? -11.57 18.188 6.984 1 98.81 89 LYS A N 1
ATOM 655 C CA . LYS A 1 89 ? -12.719 18.594 7.793 1 98.81 89 LYS A CA 1
ATOM 656 C C . LYS A 1 89 ? -13.883 17.625 7.602 1 98.81 89 LYS A C 1
ATOM 658 O O . LYS A 1 89 ? -14.219 17.266 6.473 1 98.81 89 LYS A O 1
ATOM 663 N N . THR A 1 90 ? -14.461 17.219 8.734 1 98.75 90 THR A N 1
ATOM 664 C CA . THR A 1 90 ? -15.602 16.312 8.68 1 98.75 90 THR A CA 1
ATOM 665 C C . THR A 1 90 ? -16.906 17.078 8.859 1 98.75 90 THR A C 1
ATOM 667 O O . THR A 1 90 ? -16.953 18.094 9.547 1 98.75 90 THR A O 1
ATOM 670 N N . ASP A 1 91 ? -17.922 16.641 8.219 1 98.75 91 ASP A N 1
ATOM 671 C CA . ASP A 1 91 ? -19.234 17.25 8.391 1 98.75 91 ASP A CA 1
ATOM 672 C C . ASP A 1 91 ? -19.953 16.656 9.602 1 98.75 91 ASP A C 1
ATOM 674 O O . ASP A 1 91 ? -19.344 15.969 10.422 1 98.75 91 ASP A O 1
ATOM 678 N N . ALA A 1 92 ? -21.188 16.953 9.773 1 98.69 92 ALA A N 1
ATOM 679 C CA . ALA A 1 92 ? -21.984 16.578 10.945 1 98.69 92 ALA A CA 1
ATOM 680 C C . ALA A 1 92 ? -22.172 15.07 11.016 1 98.69 92 ALA A C 1
ATOM 682 O O . ALA A 1 92 ? -22.5 14.523 12.062 1 98.69 92 ALA A O 1
ATOM 683 N N . GLN A 1 93 ? -21.969 14.383 9.922 1 98.38 93 GLN A N 1
ATOM 684 C CA . GLN A 1 93 ? -22.125 12.93 9.883 1 98.38 93 GLN A CA 1
ATOM 685 C C . GLN A 1 93 ? -20.766 12.242 10 1 98.38 93 GLN A C 1
ATOM 687 O O . GLN A 1 93 ? -20.672 11.023 9.875 1 98.38 93 GLN A O 1
ATOM 692 N N . GLY A 1 94 ? -19.672 13.008 10.133 1 98 94 GLY A N 1
ATOM 693 C CA . GLY A 1 94 ? -18.344 12.43 10.266 1 98 94 GLY A CA 1
ATOM 694 C C . GLY A 1 94 ? -17.703 12.094 8.93 1 98 94 GLY A C 1
ATOM 695 O O . GLY A 1 94 ? -16.781 11.273 8.867 1 98 94 GLY A O 1
ATOM 696 N N . VAL A 1 95 ? -18.234 12.711 7.895 1 98.75 95 VAL A N 1
ATOM 697 C CA . VAL A 1 95 ? -17.703 12.469 6.555 1 98.75 95 VAL A CA 1
ATOM 698 C C . VAL A 1 95 ? -16.812 13.633 6.129 1 98.75 95 VAL A C 1
ATOM 700 O O . VAL A 1 95 ? -17.203 14.797 6.242 1 98.75 95 VAL A O 1
ATOM 703 N N . ALA A 1 96 ? -15.617 13.336 5.727 1 98.88 96 ALA A N 1
ATOM 704 C CA . ALA A 1 96 ? -14.727 14.297 5.082 1 98.88 96 ALA A CA 1
ATOM 705 C C . ALA A 1 96 ? -14.688 14.086 3.572 1 98.88 96 ALA A C 1
ATOM 707 O O . ALA A 1 96 ? -14.43 12.984 3.1 1 98.88 96 ALA A O 1
ATOM 708 N N . LYS A 1 97 ? -14.961 15.102 2.861 1 98.81 97 LYS A N 1
ATOM 709 C CA . LYS A 1 97 ? -14.922 15.094 1.401 1 98.81 97 LYS A CA 1
ATOM 710 C C . LYS A 1 97 ? -14.242 16.359 0.867 1 98.81 97 LYS A C 1
ATOM 712 O O . LYS A 1 97 ? -14.508 17.453 1.345 1 98.81 97 LYS A O 1
ATOM 717 N N . GLY A 1 98 ? -13.281 16.109 -0.06 1 98.75 98 GLY A N 1
ATOM 718 C CA . GLY A 1 98 ? -12.625 17.281 -0.591 1 98.75 98 GLY A CA 1
ATOM 719 C C . GLY A 1 98 ? -11.539 16.953 -1.603 1 98.75 98 GLY A C 1
ATOM 720 O O . GLY A 1 98 ? -11.445 15.82 -2.068 1 98.75 98 GLY A O 1
ATOM 721 N N . VAL A 1 99 ? -10.891 18.047 -2.092 1 98.81 99 VAL A N 1
ATOM 722 C CA . VAL A 1 99 ? -9.812 17.969 -3.078 1 98.81 99 VAL A CA 1
ATOM 723 C C . VAL A 1 99 ? -8.625 18.797 -2.607 1 98.81 99 VAL A C 1
ATOM 725 O O . VAL A 1 99 ? -8.789 19.906 -2.109 1 98.81 99 VAL A O 1
ATOM 728 N N . ILE A 1 100 ? -7.48 18.219 -2.664 1 98.56 100 ILE A N 1
ATOM 729 C CA . ILE A 1 100 ? -6.203 18.875 -2.404 1 98.56 100 ILE A CA 1
ATOM 730 C C . ILE A 1 100 ? -5.34 18.844 -3.666 1 98.56 100 ILE A C 1
ATOM 732 O O . ILE A 1 100 ? -5.289 17.828 -4.363 1 98.56 100 ILE A O 1
ATOM 736 N N . THR A 1 101 ? -4.77 19.969 -4.02 1 98.62 101 THR A N 1
ATOM 737 C CA . THR A 1 101 ? -3.717 20.016 -5.027 1 98.62 101 THR A CA 1
ATOM 738 C C . THR A 1 101 ? -2.365 20.328 -4.387 1 98.62 101 THR A C 1
ATOM 740 O O . THR A 1 101 ? -2.217 21.328 -3.689 1 98.62 101 THR A O 1
ATOM 743 N N . ASP A 1 102 ? -1.397 19.469 -4.594 1 98.56 102 ASP A N 1
ATOM 744 C CA . ASP A 1 102 ? -0.121 19.609 -3.896 1 98.56 102 ASP A CA 1
ATOM 745 C C . ASP A 1 102 ? 1.049 19.531 -4.875 1 98.56 102 ASP A C 1
ATOM 747 O O . ASP A 1 102 ? 1.089 18.641 -5.734 1 98.56 102 ASP A O 1
ATOM 751 N N . SER A 1 103 ? 2.023 20.406 -4.723 1 97.38 103 SER A N 1
ATOM 752 C CA . SER A 1 103 ? 3.121 20.484 -5.68 1 97.38 103 SER A CA 1
ATOM 753 C C . SER A 1 103 ? 4.273 19.578 -5.285 1 97.38 103 SER A C 1
ATOM 755 O O . SER A 1 103 ? 5.145 19.266 -6.105 1 97.38 103 SER A O 1
ATOM 757 N N . LEU A 1 104 ? 4.371 19.141 -4.004 1 98.06 104 LEU A N 1
ATOM 758 C CA . LEU A 1 104 ? 5.48 18.297 -3.566 1 98.06 104 LEU A CA 1
ATOM 759 C C . LEU A 1 104 ? 5.164 16.828 -3.775 1 98.06 104 LEU A C 1
ATOM 761 O O . LEU A 1 104 ? 6.062 16.031 -4.043 1 98.06 104 LEU A O 1
ATOM 765 N N . VAL A 1 105 ? 3.854 16.453 -3.57 1 98.69 105 VAL A N 1
ATOM 766 C CA . VAL A 1 105 ? 3.445 15.062 -3.77 1 98.69 105 VAL A CA 1
ATOM 767 C C . VAL A 1 105 ? 3.57 14.688 -5.246 1 98.69 105 VAL A C 1
ATOM 769 O O . VAL A 1 105 ? 3.041 15.391 -6.113 1 98.69 105 VAL A O 1
ATOM 772 N N . LYS A 1 106 ? 4.336 13.609 -5.492 1 98.69 106 LYS A N 1
ATOM 773 C CA . LYS A 1 106 ? 4.523 13.148 -6.863 1 98.69 106 LYS A CA 1
ATOM 774 C C . LYS A 1 106 ? 4.105 11.688 -7.016 1 98.69 106 LYS A C 1
ATOM 776 O O . LYS A 1 106 ? 4.285 10.883 -6.094 1 98.69 106 LYS A O 1
ATOM 781 N N . LEU A 1 107 ? 3.576 11.344 -8.234 1 98.56 107 LEU A N 1
ATOM 782 C CA . LEU A 1 107 ? 3.316 9.961 -8.602 1 98.56 107 LEU A CA 1
ATOM 783 C C . LEU A 1 107 ? 4.379 9.445 -9.562 1 98.56 107 LEU A C 1
ATOM 785 O O . LEU A 1 107 ? 4.5 8.234 -9.773 1 98.56 107 LEU A O 1
ATOM 789 N N . ILE A 1 108 ? 5.082 10.398 -10.062 1 95.88 108 ILE A N 1
ATOM 790 C CA . ILE A 1 108 ? 6.105 10.109 -11.062 1 95.88 108 ILE A CA 1
ATOM 791 C C . ILE A 1 108 ? 7.469 10.57 -10.555 1 95.88 108 ILE A C 1
ATOM 793 O O . ILE A 1 108 ? 7.598 11.68 -10.031 1 95.88 108 ILE A O 1
ATOM 797 N N . GLY A 1 109 ? 8.484 9.609 -10.688 1 93.06 109 GLY A N 1
ATOM 798 C CA . GLY A 1 109 ? 9.836 10.047 -10.352 1 93.06 109 GLY A CA 1
ATOM 799 C C . GLY A 1 109 ? 10.336 9.477 -9.039 1 93.06 109 GLY A C 1
ATOM 800 O O . GLY A 1 109 ? 9.695 8.602 -8.453 1 93.06 109 GLY A O 1
ATOM 801 N N . PRO A 1 110 ? 11.516 9.922 -8.531 1 92.88 110 PRO A N 1
ATOM 802 C CA . PRO A 1 110 ? 12.219 9.289 -7.414 1 92.88 110 PRO A CA 1
ATOM 803 C C . PRO A 1 110 ? 11.516 9.5 -6.078 1 92.88 110 PRO A C 1
ATOM 805 O O . PRO A 1 110 ? 11.75 8.75 -5.125 1 92.88 110 PRO A O 1
ATOM 808 N N . THR A 1 111 ? 10.719 10.523 -5.973 1 96.75 111 THR A N 1
ATOM 809 C CA . THR A 1 111 ? 10.023 10.781 -4.715 1 96.75 111 THR A CA 1
ATOM 810 C C . THR A 1 111 ? 8.539 10.43 -4.836 1 96.75 111 THR A C 1
ATOM 812 O O . THR A 1 111 ? 7.691 11.07 -4.219 1 96.75 111 THR A O 1
ATOM 815 N N . SER A 1 112 ? 8.258 9.508 -5.77 1 98.19 112 SER A N 1
ATOM 816 C CA . SER A 1 112 ? 6.887 9.039 -5.941 1 98.19 112 SER A CA 1
ATOM 817 C C . SER A 1 112 ? 6.312 8.508 -4.637 1 98.19 112 SER A C 1
ATOM 819 O O . SER A 1 112 ? 7.004 7.816 -3.885 1 98.19 112 SER A O 1
ATOM 821 N N . VAL A 1 113 ? 5.008 8.758 -4.406 1 98.88 113 VAL A N 1
ATOM 822 C CA . VAL A 1 113 ? 4.355 8.289 -3.186 1 98.88 113 VAL A CA 1
ATOM 823 C C . VAL A 1 113 ? 3.664 6.957 -3.445 1 98.88 113 VAL A C 1
ATOM 825 O O . VAL A 1 113 ? 3.043 6.387 -2.547 1 98.88 113 VAL A O 1
ATOM 828 N N . VAL A 1 114 ? 3.725 6.406 -4.695 1 98.81 114 VAL A N 1
ATOM 829 C CA . VAL A 1 114 ? 3.205 5.07 -4.973 1 98.81 114 VAL A CA 1
ATOM 830 C C . VAL A 1 114 ? 3.881 4.051 -4.059 1 98.81 114 VAL A C 1
ATOM 832 O O . VAL A 1 114 ? 5.102 4.086 -3.873 1 98.81 114 VAL A O 1
ATOM 835 N N . GLY A 1 115 ? 3.053 3.156 -3.469 1 98.88 115 GLY A N 1
ATOM 836 C CA . GLY A 1 115 ? 3.574 2.156 -2.549 1 98.88 115 GLY A CA 1
ATOM 837 C C . GLY A 1 115 ? 3.689 2.66 -1.123 1 98.88 115 GLY A C 1
ATOM 838 O O . GLY A 1 115 ? 4.02 1.895 -0.214 1 98.88 115 GLY A O 1
ATOM 839 N N . ARG A 1 116 ? 3.449 3.9 -0.894 1 98.88 116 ARG A N 1
ATOM 840 C CA . ARG A 1 116 ? 3.375 4.484 0.442 1 98.88 116 ARG A CA 1
ATOM 841 C C . ARG A 1 116 ? 1.933 4.539 0.935 1 98.88 116 ARG A C 1
ATOM 843 O O . ARG A 1 116 ? 1.048 3.904 0.357 1 98.88 116 ARG A O 1
ATOM 850 N N . SER A 1 117 ? 1.646 5.246 2.068 1 98.94 117 SER A N 1
ATOM 851 C CA . SER A 1 117 ? 0.285 5.16 2.588 1 98.94 117 SER A CA 1
ATOM 852 C C . SER A 1 117 ? -0.266 6.543 2.922 1 98.94 117 SER A C 1
ATOM 854 O O . SER A 1 117 ? 0.482 7.434 3.332 1 98.94 117 SER A O 1
ATOM 856 N N . VAL A 1 118 ? -1.545 6.668 2.732 1 98.94 118 VAL A N 1
ATOM 857 C CA . VAL A 1 118 ? -2.309 7.777 3.291 1 98.94 118 VAL A CA 1
ATOM 858 C C . VAL A 1 118 ? -2.807 7.414 4.688 1 98.94 118 VAL A C 1
ATOM 860 O O . VAL A 1 118 ? -3.303 6.305 4.906 1 98.94 118 VAL A O 1
ATOM 863 N N . VAL A 1 119 ? -2.65 8.328 5.605 1 98.75 119 VAL A N 1
ATOM 864 C CA . VAL A 1 119 ? -3.082 8.094 6.98 1 98.75 119 VAL A CA 1
ATOM 865 C C . VAL A 1 119 ? -3.996 9.227 7.434 1 98.75 119 VAL A C 1
ATOM 867 O O . VAL A 1 119 ? -3.674 10.406 7.25 1 98.75 119 VAL A O 1
ATOM 870 N N . VAL A 1 120 ? -5.148 8.883 7.98 1 98.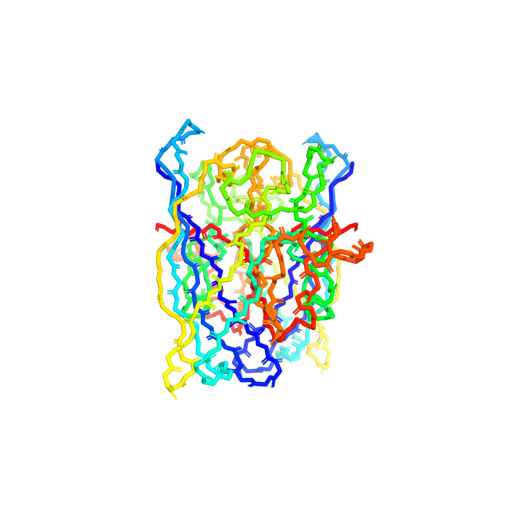62 120 VAL A N 1
ATOM 871 C CA . VAL A 1 120 ? -5.988 9.812 8.734 1 98.62 120 VAL A CA 1
ATOM 872 C C . VAL A 1 120 ? -5.711 9.656 10.227 1 98.62 120 VAL A C 1
ATOM 874 O O . VAL A 1 120 ? -5.719 8.539 10.758 1 98.62 120 VAL A O 1
ATOM 877 N N . HIS A 1 121 ? -5.48 10.789 10.859 1 98.12 121 HIS A N 1
ATOM 878 C CA . HIS A 1 121 ? -5.23 10.789 12.297 1 98.12 121 HIS A CA 1
ATOM 879 C C . HIS A 1 121 ? -6.496 11.125 13.078 1 98.12 121 HIS A C 1
ATOM 881 O O . HIS A 1 121 ? -7.426 11.727 12.531 1 98.12 121 HIS A O 1
ATOM 887 N N . ALA A 1 122 ? -6.5 10.727 14.352 1 96.94 122 ALA A N 1
ATOM 888 C CA . ALA A 1 122 ? -7.656 10.922 15.219 1 96.94 122 ALA A CA 1
ATOM 889 C C . ALA A 1 122 ? -7.727 12.367 15.719 1 96.94 122 ALA A C 1
ATOM 891 O O . ALA A 1 122 ? -8.805 12.867 16.047 1 96.94 122 ALA A O 1
ATOM 892 N N . GLY A 1 123 ? -6.617 13.039 15.805 1 98.06 123 GLY A N 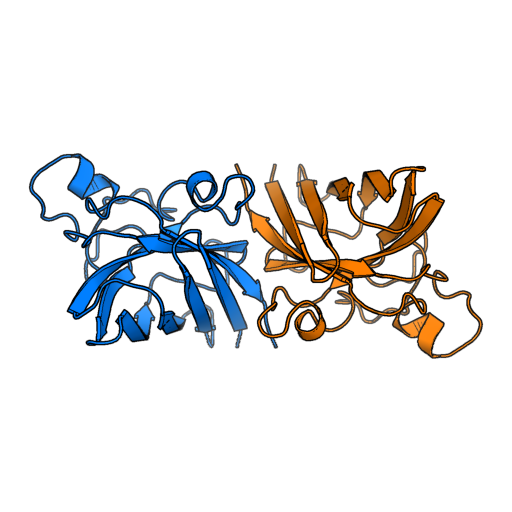1
ATOM 893 C CA . GLY A 1 123 ? -6.562 14.398 16.312 1 98.06 123 GLY A CA 1
ATOM 894 C C . GLY A 1 123 ? -6.281 15.422 15.219 1 98.06 123 GLY A C 1
ATOM 895 O O . GLY A 1 123 ? -6.027 15.062 14.07 1 98.06 123 GLY A O 1
ATOM 896 N N . THR A 1 124 ? -6.363 16.688 15.656 1 98.69 124 THR A N 1
ATOM 897 C CA . THR A 1 124 ? -6.07 17.812 14.773 1 98.69 124 THR A CA 1
ATOM 898 C C . THR A 1 124 ? -4.562 18.016 14.648 1 98.69 124 THR A C 1
ATOM 900 O O . THR A 1 124 ? -3.838 17.984 15.641 1 98.69 124 THR A O 1
ATOM 903 N N . ASP A 1 125 ? -4.074 18.109 13.391 1 98.81 125 ASP A N 1
ATOM 904 C CA . ASP A 1 125 ? -2.697 18.516 13.141 1 98.81 125 ASP A CA 1
ATOM 905 C C . ASP A 1 125 ? -2.484 19.984 13.516 1 98.81 125 ASP A C 1
ATOM 907 O O . ASP A 1 125 ? -3.199 20.859 13.031 1 98.81 125 ASP A O 1
ATOM 911 N N . ASP A 1 126 ? -1.515 20.266 14.297 1 98.81 126 ASP A N 1
ATOM 912 C CA . ASP A 1 126 ? -1.282 21.656 14.719 1 98.81 126 ASP A CA 1
ATOM 913 C C . ASP A 1 126 ? -0.354 22.375 13.742 1 98.81 126 ASP A C 1
ATOM 915 O O . ASP A 1 126 ? 0.052 23.516 14 1 98.81 126 ASP A O 1
ATOM 919 N N . LEU A 1 127 ? 0.094 21.75 12.648 1 98.44 127 LEU A N 1
ATOM 920 C CA . LEU A 1 127 ? 0.781 22.312 11.492 1 98.44 127 LEU A CA 1
ATOM 921 C C . LEU A 1 127 ? 2.166 22.828 11.883 1 98.44 127 LEU A C 1
ATOM 923 O O . LEU A 1 127 ? 2.682 23.766 11.266 1 98.44 127 LEU A O 1
ATOM 927 N N . GLY A 1 128 ? 2.682 22.203 12.93 1 97.56 128 GLY A N 1
ATOM 928 C CA . GLY A 1 128 ? 4.004 22.609 13.375 1 97.56 128 GLY A CA 1
ATOM 929 C C . GLY A 1 128 ? 3.986 23.875 14.227 1 97.56 128 GLY A C 1
ATOM 930 O O . GLY A 1 128 ? 5.035 24.438 14.523 1 97.56 128 GLY A O 1
ATOM 931 N N . LYS A 1 129 ? 2.893 24.25 14.688 1 97.06 129 LYS A N 1
ATOM 932 C CA . LYS A 1 129 ? 2.73 25.5 15.398 1 97.06 129 LYS A CA 1
ATOM 933 C C . LYS A 1 129 ? 2.303 25.281 16.844 1 97.06 129 LYS A C 1
ATOM 935 O O . LYS A 1 129 ? 1.818 26.188 17.516 1 97.06 129 LYS A O 1
ATOM 940 N N . GLY A 1 130 ? 2.387 24.125 17.281 1 95.06 130 GLY A N 1
ATOM 941 C CA . GLY A 1 130 ? 1.922 23.766 18.609 1 95.06 130 GLY A CA 1
ATOM 942 C C . GLY A 1 130 ? 2.869 24.188 19.719 1 95.06 130 GLY A C 1
ATOM 943 O O . GLY A 1 130 ? 2.502 24.188 20.891 1 95.06 130 GLY A O 1
ATOM 944 N N . GLY A 1 131 ? 4.152 24.578 19.406 1 94.06 131 GLY A N 1
ATOM 945 C CA . GLY A 1 131 ? 5.062 25.125 20.391 1 94.06 131 GLY A CA 1
ATOM 946 C C . GLY A 1 131 ? 5.789 24.062 21.188 1 94.06 131 GLY A C 1
ATOM 947 O O . GLY A 1 131 ? 6.199 24.297 22.328 1 94.06 131 GLY A O 1
ATOM 948 N N . ASN A 1 132 ? 5.809 22.828 20.75 1 94.19 132 ASN A N 1
ATOM 949 C CA . ASN A 1 132 ? 6.551 21.734 21.375 1 94.19 132 ASN A CA 1
ATOM 950 C C . ASN A 1 132 ? 7.25 20.859 20.344 1 94.19 132 ASN A C 1
ATOM 952 O O . ASN A 1 132 ? 7.043 21.031 19.141 1 94.19 132 ASN A O 1
ATOM 956 N N . GLU A 1 133 ? 8.109 20.016 20.797 1 94.44 133 GLU A N 1
ATOM 957 C CA . GLU A 1 133 ? 8.945 19.188 19.922 1 94.44 133 GLU A CA 1
ATOM 958 C C . GLU A 1 133 ? 8.102 18.266 19.062 1 94.44 133 GLU A C 1
ATOM 960 O O . GLU A 1 133 ? 8.398 18.078 17.875 1 94.44 133 GLU A O 1
ATOM 965 N N . GLU A 1 134 ? 7.082 17.625 19.594 1 95.38 134 GLU A N 1
ATOM 966 C CA . GLU A 1 134 ? 6.23 16.703 18.844 1 95.38 134 GLU A CA 1
ATOM 967 C C . GLU A 1 134 ? 5.523 17.422 17.688 1 95.38 134 GLU A C 1
ATOM 969 O O . GLU A 1 134 ? 5.273 16.844 16.641 1 95.38 134 GLU A O 1
ATOM 974 N N . SER A 1 135 ? 5.176 18.703 17.906 1 97.81 135 SER A N 1
ATOM 975 C CA . SER A 1 135 ? 4.57 19.547 16.875 1 97.81 135 SER A CA 1
ATOM 976 C C . SER A 1 135 ? 5.461 19.625 15.641 1 97.81 135 SER A C 1
ATOM 978 O O . SER A 1 135 ? 4.977 19.516 14.516 1 97.81 135 SER A O 1
ATOM 980 N N . LEU A 1 136 ? 6.793 19.703 15.758 1 96.44 136 LEU A N 1
ATOM 981 C CA . LEU A 1 136 ? 7.746 19.891 14.664 1 96.44 136 LEU A CA 1
ATOM 982 C C . LEU A 1 136 ? 8.078 18.562 14.008 1 96.44 136 LEU A C 1
ATOM 984 O O . LEU A 1 136 ? 8.641 18.531 12.906 1 96.44 136 LEU A O 1
ATOM 988 N N . LYS A 1 137 ? 7.664 17.547 14.68 1 96.75 137 LYS A N 1
ATOM 989 C CA . LYS A 1 137 ? 7.934 16.219 14.125 1 96.75 137 LYS A CA 1
ATOM 990 C C . LYS A 1 137 ? 6.719 15.68 13.375 1 96.75 137 LYS A C 1
ATOM 992 O O . LYS A 1 137 ? 6.855 15.109 12.289 1 96.75 137 LYS A O 1
ATOM 997 N N . THR A 1 138 ? 5.473 15.898 14.016 1 96.88 138 THR A N 1
ATOM 998 C CA . THR A 1 138 ? 4.332 15.164 13.484 1 96.88 138 THR A CA 1
ATOM 999 C C . THR A 1 138 ? 3.096 16.062 13.43 1 96.88 138 THR A C 1
ATOM 1001 O O . THR A 1 138 ? 2.043 15.641 12.938 1 96.88 138 THR A O 1
ATOM 1004 N N . GLY A 1 139 ? 3.174 17.25 14.031 1 98.31 139 GLY A N 1
ATOM 1005 C CA . GLY A 1 139 ? 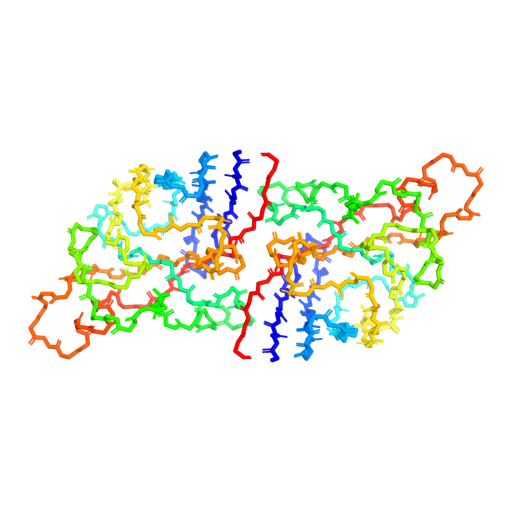2.014 18.125 14.117 1 98.31 139 GLY A CA 1
ATOM 1006 C C . GLY A 1 139 ? 1.049 17.734 15.219 1 98.31 139 GLY A C 1
ATOM 1007 O O . GLY A 1 139 ? -0.06 18.266 15.297 1 98.31 139 GLY A O 1
ATOM 1008 N N . ASN A 1 140 ? 1.388 16.734 16.062 1 98 140 ASN A N 1
ATOM 1009 C CA . ASN A 1 140 ? 0.604 16.328 17.219 1 98 140 ASN A CA 1
ATOM 1010 C C . ASN A 1 140 ? -0.772 15.805 16.812 1 98 140 ASN A C 1
ATOM 1012 O O . ASN A 1 140 ? -1.772 16.109 17.469 1 98 140 ASN A O 1
ATOM 1016 N N . ALA A 1 141 ? -0.826 15.094 15.789 1 97.19 141 ALA A N 1
ATOM 1017 C CA . ALA A 1 141 ? -2.137 14.742 15.25 1 97.19 141 ALA A CA 1
ATOM 1018 C C . ALA A 1 141 ? -2.691 13.492 15.914 1 97.19 141 ALA A C 1
ATOM 1020 O O . ALA A 1 141 ? -3.852 13.125 15.695 1 97.19 141 ALA A O 1
ATOM 1021 N N . GLY A 1 142 ? -1.865 12.742 16.734 1 96.44 142 GLY A N 1
ATOM 1022 C CA . GLY A 1 142 ? -2.389 11.648 17.547 1 96.44 142 GLY A CA 1
ATOM 1023 C C . GLY A 1 142 ? -2.43 10.328 16.812 1 96.44 142 GLY A C 1
ATOM 1024 O O . GLY A 1 142 ? -1.659 10.109 15.875 1 96.44 142 GLY A O 1
ATOM 1025 N N . PRO A 1 143 ? -3.291 9.359 17.281 1 96.12 143 PRO A N 1
ATOM 1026 C CA . PRO A 1 143 ? -3.34 7.992 16.75 1 96.12 143 PRO A CA 1
ATOM 1027 C C . PRO A 1 143 ? -3.793 7.941 15.297 1 96.12 143 PRO A C 1
ATOM 1029 O O . PRO A 1 143 ? -4.207 8.961 14.734 1 96.12 143 PRO A O 1
ATOM 1032 N N . ARG A 1 144 ? -3.629 6.77 14.766 1 97.5 144 ARG A N 1
ATOM 1033 C CA . ARG A 1 144 ? -3.879 6.523 13.352 1 97.5 144 ARG A CA 1
ATOM 1034 C C . ARG A 1 144 ? -5.059 5.578 13.156 1 97.5 144 ARG A C 1
ATOM 1036 O O . ARG A 1 144 ? -4.871 4.398 12.852 1 97.5 144 ARG A O 1
ATOM 1043 N N . PRO A 1 145 ? -6.309 6.039 13.148 1 97.12 145 PRO A N 1
ATOM 1044 C CA . PRO A 1 145 ? -7.484 5.168 13.086 1 97.12 145 PRO A CA 1
ATOM 1045 C C . PRO A 1 145 ? -7.652 4.5 11.727 1 97.12 145 PRO A C 1
ATOM 1047 O O . PRO A 1 145 ? -8.336 3.48 11.609 1 97.12 145 PRO A O 1
ATOM 1050 N N . ALA A 1 146 ? -7.062 5.066 10.641 1 98.31 146 ALA A N 1
ATOM 1051 C CA . ALA A 1 146 ? -7.215 4.441 9.328 1 98.31 146 ALA A CA 1
ATOM 1052 C C . ALA A 1 146 ? -6.043 4.797 8.414 1 98.31 146 ALA A C 1
ATOM 1054 O O . ALA A 1 146 ? -5.492 5.895 8.5 1 98.31 146 ALA A O 1
ATOM 1055 N N . CYS A 1 147 ? -5.746 3.91 7.547 1 98.56 147 CYS A N 1
ATOM 1056 C CA . CYS A 1 147 ? -4.742 4.133 6.512 1 98.56 147 CYS A CA 1
ATOM 1057 C C . CYS A 1 147 ? -4.996 3.23 5.309 1 98.56 147 CYS A C 1
ATOM 1059 O O . CYS A 1 147 ? -5.859 2.352 5.355 1 98.56 147 CYS A O 1
ATOM 1061 N N . GLY A 1 148 ? -4.398 3.475 4.246 1 98.69 148 GLY A N 1
ATOM 1062 C CA . GLY A 1 148 ? -4.438 2.693 3.02 1 98.69 148 GLY A CA 1
ATOM 1063 C C . GLY A 1 148 ? -3.197 2.863 2.164 1 98.69 148 GLY A C 1
ATOM 1064 O O . GLY A 1 148 ? -2.643 3.961 2.074 1 98.69 148 GLY A O 1
ATOM 1065 N N . VAL A 1 149 ? -2.754 1.847 1.502 1 98.94 149 VAL A N 1
ATOM 1066 C CA . VAL A 1 149 ? -1.586 1.862 0.626 1 98.94 149 VAL A CA 1
ATOM 1067 C C . VAL A 1 149 ? -1.953 2.496 -0.714 1 98.94 149 VAL A C 1
ATOM 1069 O O . VAL A 1 149 ? -3.02 2.215 -1.269 1 98.94 149 VAL A O 1
ATOM 1072 N N . ILE A 1 150 ? -1.117 3.365 -1.203 1 98.94 150 ILE A N 1
ATOM 1073 C CA . ILE A 1 150 ? -1.339 4.027 -2.484 1 98.94 150 ILE A CA 1
ATOM 1074 C C . ILE A 1 150 ? -0.939 3.092 -3.623 1 98.94 150 ILE A C 1
ATOM 1076 O O . ILE A 1 150 ? 0.247 2.826 -3.83 1 98.94 150 ILE A O 1
ATOM 1080 N N . GLY A 1 151 ? -1.916 2.627 -4.305 1 98.94 151 GLY A N 1
ATOM 1081 C CA . GLY A 1 151 ? -1.708 1.724 -5.426 1 98.94 151 GLY A CA 1
ATOM 1082 C C . GLY A 1 151 ? -2.035 2.352 -6.766 1 98.94 151 GLY A C 1
ATOM 1083 O O . GLY A 1 151 ? -2.852 3.271 -6.844 1 98.94 151 GLY A O 1
ATOM 1084 N N . LEU A 1 152 ? -1.389 1.85 -7.816 1 98.88 152 LEU A N 1
ATOM 1085 C CA . LEU A 1 152 ? -1.669 2.303 -9.172 1 98.88 152 LEU A CA 1
ATOM 1086 C C . LEU A 1 152 ? -3.064 1.876 -9.609 1 98.88 152 LEU A C 1
ATOM 1088 O O . LEU A 1 152 ? -3.547 0.812 -9.211 1 98.88 152 LEU A O 1
ATOM 1092 N N . THR A 1 153 ? -3.697 2.676 -10.398 1 98.69 153 THR A N 1
ATOM 1093 C CA . THR A 1 153 ? -5.004 2.324 -10.945 1 98.69 153 THR A CA 1
ATOM 1094 C C . THR A 1 153 ? -5.117 2.781 -12.398 1 98.69 153 THR A C 1
ATOM 1096 O O . THR A 1 153 ? -4.207 3.424 -12.922 1 98.69 153 THR A O 1
ATOM 1099 N N . ASN A 1 154 ? -6.199 2.291 -13.18 1 92.5 154 ASN A N 1
ATOM 1100 C CA . ASN A 1 154 ? -6.414 2.6 -14.594 1 92.5 154 ASN A CA 1
ATOM 1101 C C . ASN A 1 154 ? -6.887 4.039 -14.781 1 92.5 154 ASN A C 1
ATOM 1103 O O . ASN A 1 154 ? -7.555 4.598 -13.914 1 92.5 154 ASN A O 1
ATOM 1107 N N . MET B 1 1 ? 19.141 -2.08 -1.191 1 94.5 1 MET B N 1
ATOM 1108 C CA . MET B 1 1 ? 18.141 -3.098 -0.874 1 94.5 1 MET B CA 1
ATOM 1109 C C . MET B 1 1 ? 16.766 -2.473 -0.707 1 94.5 1 MET B C 1
ATOM 1111 O O . MET B 1 1 ? 16.609 -1.484 0.014 1 94.5 1 MET B O 1
ATOM 1115 N N . VAL B 1 2 ? 15.859 -2.9 -1.491 1 97.81 2 VAL B N 1
ATOM 1116 C CA . VAL B 1 2 ? 14.484 -2.441 -1.391 1 97.81 2 VAL B CA 1
ATOM 1117 C C . VAL B 1 2 ? 13.602 -3.57 -0.857 1 97.81 2 VAL B C 1
ATOM 1119 O O . VAL B 1 2 ? 13.742 -4.723 -1.264 1 97.81 2 VAL B O 1
ATOM 1122 N N . LYS B 1 3 ? 12.773 -3.287 0.157 1 98.81 3 LYS B N 1
ATOM 1123 C CA . LYS B 1 3 ? 11.805 -4.223 0.729 1 98.81 3 LYS B CA 1
ATOM 1124 C C . LYS B 1 3 ? 10.375 -3.723 0.538 1 98.81 3 LYS B C 1
ATOM 1126 O O . LYS B 1 3 ? 10.109 -2.525 0.66 1 98.81 3 LYS B O 1
ATOM 1131 N N . ALA B 1 4 ? 9.5 -4.629 0.217 1 98.94 4 ALA B N 1
ATOM 1132 C CA . ALA B 1 4 ? 8.07 -4.363 0.066 1 98.94 4 ALA B CA 1
ATOM 1133 C C . ALA B 1 4 ? 7.238 -5.449 0.739 1 98.94 4 ALA B C 1
ATOM 1135 O O . ALA B 1 4 ? 7.766 -6.5 1.112 1 98.94 4 ALA B O 1
ATOM 1136 N N . VAL B 1 5 ? 5.977 -5.133 0.979 1 98.94 5 VAL B N 1
ATOM 1137 C CA . VAL B 1 5 ? 5.07 -6.062 1.648 1 98.94 5 VAL B CA 1
ATOM 1138 C C . VAL B 1 5 ? 3.65 -5.875 1.115 1 98.94 5 VAL B C 1
ATOM 1140 O O . VAL B 1 5 ? 3.264 -4.766 0.737 1 98.94 5 VAL B O 1
ATOM 1143 N N . ALA B 1 6 ? 2.928 -6.914 0.996 1 98.94 6 ALA B N 1
ATOM 1144 C CA . ALA B 1 6 ? 1.495 -6.918 0.706 1 98.94 6 ALA B CA 1
ATOM 1145 C C . ALA B 1 6 ? 0.725 -7.719 1.752 1 98.94 6 ALA B C 1
ATOM 1147 O O . ALA B 1 6 ? 1.029 -8.891 1.996 1 98.94 6 ALA B O 1
ATOM 1148 N N . VAL B 1 7 ? -0.223 -7.07 2.422 1 98.62 7 VAL B N 1
ATOM 1149 C CA . VAL B 1 7 ? -1.156 -7.758 3.307 1 98.62 7 VAL B CA 1
ATOM 1150 C C . VAL B 1 7 ? -2.398 -8.172 2.525 1 98.62 7 VAL B C 1
ATOM 1152 O O . VAL B 1 7 ? -3.146 -7.324 2.035 1 98.62 7 VAL B O 1
ATOM 1155 N N . LEU B 1 8 ? -2.559 -9.453 2.383 1 98.56 8 LEU B N 1
ATOM 1156 C CA . LEU B 1 8 ? -3.68 -9.992 1.618 1 98.56 8 LEU B CA 1
ATOM 1157 C C . LEU B 1 8 ? -4.93 -10.094 2.488 1 98.56 8 LEU B C 1
ATOM 1159 O O . LEU B 1 8 ? -4.855 -10.547 3.633 1 98.56 8 LEU B O 1
ATOM 1163 N N . ARG B 1 9 ? -6.062 -9.641 1.924 1 95.38 9 ARG B N 1
ATOM 1164 C CA . ARG B 1 9 ? -7.379 -9.742 2.541 1 95.38 9 ARG B CA 1
ATOM 1165 C C . ARG B 1 9 ? -8.43 -10.188 1.527 1 95.38 9 ARG B C 1
ATOM 1167 O O . ARG B 1 9 ? -8.367 -9.812 0.354 1 95.38 9 ARG B O 1
ATOM 1174 N N . GLY B 1 10 ? -9.43 -10.953 2.01 1 88.81 10 GLY B N 1
ATOM 1175 C CA . GLY B 1 10 ? -10.461 -11.406 1.092 1 88.81 10 GLY B CA 1
ATOM 1176 C C . GLY B 1 10 ? -11.734 -11.828 1.792 1 88.81 10 GLY B C 1
ATOM 1177 O O . GLY B 1 10 ? -11.828 -11.766 3.02 1 88.81 10 GLY B O 1
ATOM 1178 N N . SER B 1 11 ? -12.797 -12.047 1.147 1 73.75 11 SER B N 1
ATOM 1179 C CA . SER B 1 11 ? -14.164 -12.352 1.54 1 73.75 11 SER B CA 1
ATOM 1180 C C . SER B 1 11 ? -14.258 -13.695 2.248 1 73.75 11 SER B C 1
ATOM 1182 O O . SER B 1 11 ? -15.016 -13.844 3.211 1 73.75 11 SER B O 1
ATOM 1184 N N . ALA B 1 12 ? -13.641 -14.68 1.975 1 79.56 12 ALA B N 1
ATOM 1185 C CA . ALA B 1 12 ? -13.812 -16.047 2.477 1 79.56 12 ALA B CA 1
ATOM 1186 C C . ALA B 1 12 ? -12.719 -16.406 3.473 1 79.56 12 ALA B C 1
ATOM 1188 O O . ALA B 1 12 ? -12.367 -17.578 3.621 1 79.56 12 ALA B O 1
ATOM 1189 N N . GLY B 1 13 ? -12.203 -15.383 4.039 1 91.75 13 GLY B N 1
ATOM 1190 C CA . GLY B 1 13 ? -11.281 -15.68 5.121 1 91.75 13 GLY B CA 1
ATOM 1191 C C . GLY B 1 13 ? -9.844 -15.852 4.648 1 91.75 13 GLY B C 1
ATOM 1192 O O . GLY B 1 13 ? -8.938 -16.031 5.457 1 91.75 13 GLY B O 1
ATOM 1193 N N . VAL B 1 14 ? -9.633 -15.914 3.342 1 97.38 14 VAL B N 1
ATOM 1194 C CA . VAL B 1 14 ? -8.266 -15.992 2.832 1 97.38 14 VAL B CA 1
ATOM 1195 C C . VAL B 1 14 ? -7.508 -14.719 3.189 1 97.38 14 VAL B C 1
ATOM 1197 O O . VAL B 1 14 ? -7.973 -13.609 2.91 1 97.38 14 VAL B O 1
ATOM 1200 N N . SER B 1 15 ? -6.383 -14.906 3.877 1 98.25 15 SER B N 1
ATOM 1201 C CA . SER B 1 15 ? -5.578 -13.773 4.332 1 98.25 15 SER B CA 1
ATOM 1202 C C . SER B 1 15 ? -4.125 -14.18 4.547 1 98.25 15 SER B C 1
ATOM 1204 O O . SER B 1 15 ? -3.824 -15.359 4.723 1 98.25 15 SER B O 1
ATOM 1206 N N . GLY B 1 16 ? -3.275 -13.211 4.465 1 98.44 16 GLY B N 1
ATOM 1207 C CA . GLY B 1 16 ? -1.867 -13.5 4.684 1 98.44 16 GLY B CA 1
ATOM 1208 C C . GLY B 1 16 ? -0.959 -12.336 4.336 1 98.44 16 GLY B C 1
ATOM 1209 O O . GLY B 1 16 ? -1.426 -11.211 4.16 1 98.44 16 GLY B O 1
ATOM 1210 N N . VAL B 1 17 ? 0.364 -12.625 4.406 1 98.88 17 VAL B N 1
ATOM 1211 C CA . VAL B 1 17 ? 1.375 -11.609 4.141 1 98.88 17 VAL B CA 1
ATOM 1212 C C . VAL B 1 17 ? 2.365 -12.125 3.098 1 98.88 17 VAL B C 1
ATOM 1214 O O . VAL B 1 17 ? 2.777 -13.281 3.145 1 98.88 17 VAL B O 1
ATOM 1217 N N . VAL B 1 18 ? 2.658 -11.305 2.178 1 98.94 18 VAL B N 1
ATOM 1218 C CA . VAL B 1 18 ? 3.699 -11.531 1.181 1 98.94 18 VAL B CA 1
ATOM 1219 C C . VAL B 1 18 ? 4.777 -10.461 1.304 1 98.94 18 VAL B C 1
ATOM 1221 O O . VAL B 1 18 ? 4.477 -9.266 1.283 1 98.94 18 VAL B O 1
ATOM 1224 N N . THR B 1 19 ? 6.027 -10.844 1.429 1 98.94 19 THR B N 1
ATOM 1225 C CA . THR B 1 19 ? 7.145 -9.906 1.464 1 98.94 19 THR B CA 1
ATOM 1226 C C . THR B 1 19 ? 8.023 -10.062 0.224 1 98.94 19 THR B C 1
ATOM 1228 O O . THR B 1 19 ? 8.234 -11.172 -0.256 1 98.94 19 THR B O 1
ATOM 1231 N N . LEU B 1 20 ? 8.484 -8.992 -0.291 1 98.94 20 LEU B N 1
ATOM 1232 C CA . LEU B 1 20 ? 9.383 -8.945 -1.437 1 98.94 20 LEU B CA 1
ATOM 1233 C C . LEU B 1 20 ? 10.672 -8.211 -1.084 1 98.94 20 LEU B C 1
ATOM 1235 O O . LEU B 1 20 ? 10.633 -7.176 -0.408 1 98.94 20 LEU B O 1
ATOM 1239 N N . GLU B 1 21 ? 11.781 -8.75 -1.526 1 98.88 21 GLU B N 1
ATOM 1240 C CA . GLU B 1 21 ? 13.078 -8.125 -1.291 1 98.88 21 GLU B CA 1
ATOM 1241 C C . GLU B 1 21 ? 13.961 -8.195 -2.537 1 98.88 21 GLU B C 1
ATOM 1243 O O . GLU B 1 21 ? 14 -9.219 -3.219 1 98.88 21 GLU B O 1
ATOM 1248 N N . GLN B 1 22 ? 14.617 -7.133 -2.812 1 98.81 22 GLN B N 1
ATOM 1249 C CA . GLN B 1 22 ? 15.539 -7.047 -3.941 1 98.81 22 GLN B CA 1
ATOM 1250 C C . GLN B 1 22 ? 16.781 -6.223 -3.584 1 98.81 22 GLN B C 1
ATOM 1252 O O . GLN B 1 22 ? 16.656 -5.086 -3.121 1 98.81 22 GLN B O 1
ATOM 1257 N N . ALA B 1 23 ? 17.969 -6.766 -3.887 1 98 23 ALA B N 1
ATOM 1258 C CA . ALA B 1 23 ? 19.219 -6.121 -3.475 1 98 23 ALA B CA 1
ATOM 1259 C C . ALA B 1 23 ? 19.578 -4.984 -4.426 1 98 23 ALA B C 1
ATOM 1261 O O . ALA B 1 23 ? 20.031 -3.926 -3.99 1 98 23 ALA B O 1
ATOM 1262 N N . SER B 1 24 ? 19.547 -5.227 -5.668 1 96.94 24 SER B N 1
ATOM 1263 C CA . SER B 1 24 ? 19.812 -4.242 -6.707 1 96.94 24 SER B CA 1
ATOM 1264 C C . SER B 1 24 ? 18.969 -4.504 -7.953 1 96.94 24 SER B C 1
ATOM 1266 O O . SER B 1 24 ? 18.328 -5.551 -8.062 1 96.94 24 SER B O 1
ATOM 1268 N N . GLU B 1 25 ? 18.891 -3.549 -8.844 1 94.31 25 GLU B N 1
ATOM 1269 C CA . GLU B 1 25 ? 18.078 -3.639 -10.047 1 94.31 25 GLU B CA 1
ATOM 1270 C C . GLU B 1 25 ? 18.391 -4.902 -10.836 1 94.31 25 GLU B C 1
ATOM 1272 O O . GLU B 1 25 ? 17.516 -5.457 -11.508 1 94.31 25 GLU B O 1
ATOM 1277 N N . GLN B 1 26 ? 19.625 -5.414 -10.758 1 96.12 26 GLN B N 1
ATOM 1278 C CA . GLN B 1 26 ? 20.062 -6.562 -11.547 1 96.12 26 GLN B CA 1
ATOM 1279 C C . GLN B 1 26 ? 19.766 -7.871 -10.82 1 96.12 26 GLN B C 1
ATOM 1281 O O . GLN B 1 26 ? 19.828 -8.945 -11.422 1 96.12 26 GLN B O 1
ATOM 1286 N N . ASP B 1 27 ? 19.516 -7.797 -9.539 1 98.12 27 ASP B N 1
ATOM 1287 C CA . ASP B 1 27 ? 19.297 -9 -8.742 1 98.12 27 ASP B CA 1
ATOM 1288 C C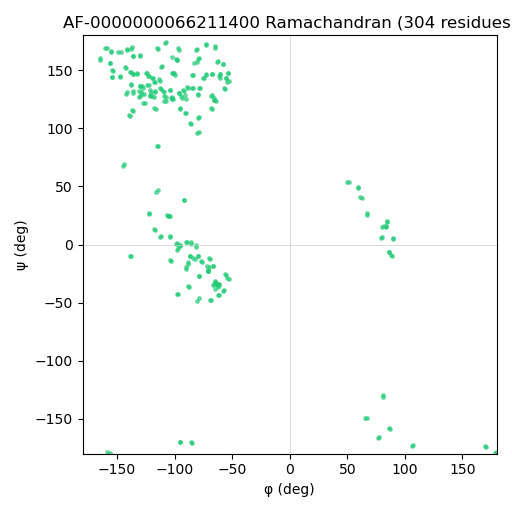 . ASP B 1 27 ? 17.844 -9.469 -8.844 1 98.12 27 ASP B C 1
ATOM 1290 O O . ASP B 1 27 ? 16.938 -8.664 -9.055 1 98.12 27 ASP B O 1
ATOM 1294 N N . PRO B 1 28 ? 17.672 -10.766 -8.812 1 98.31 28 PRO B N 1
ATOM 1295 C CA . PRO B 1 28 ? 16.297 -11.258 -8.734 1 98.31 28 PRO B CA 1
ATOM 1296 C C . PRO B 1 28 ? 15.586 -10.805 -7.457 1 98.31 28 PRO B C 1
ATOM 1298 O O . PRO B 1 28 ? 16.234 -10.359 -6.508 1 98.31 28 PRO B O 1
ATOM 1301 N N . THR B 1 29 ? 14.32 -10.797 -7.465 1 98.81 29 THR B N 1
ATOM 1302 C CA . THR B 1 29 ? 13.5 -10.492 -6.297 1 98.81 29 THR B CA 1
ATOM 1303 C C . THR B 1 29 ? 13.133 -11.773 -5.551 1 98.81 29 THR B C 1
ATOM 1305 O O . THR B 1 29 ? 12.75 -12.766 -6.168 1 98.81 29 THR B O 1
ATOM 1308 N N . THR B 1 30 ? 13.297 -11.75 -4.262 1 98.88 30 THR B N 1
ATOM 1309 C CA . THR B 1 30 ? 12.828 -12.836 -3.4 1 98.88 30 THR B CA 1
ATOM 1310 C C . THR B 1 30 ? 11.438 -12.523 -2.846 1 98.88 30 THR B C 1
ATOM 1312 O O . THR B 1 30 ? 11.227 -11.461 -2.246 1 98.88 30 THR B O 1
ATOM 1315 N N . ILE B 1 31 ? 10.531 -13.445 -3.025 1 98.94 31 ILE B N 1
ATOM 1316 C CA . ILE B 1 31 ? 9.148 -13.312 -2.584 1 98.94 31 ILE B CA 1
ATOM 1317 C C . ILE B 1 31 ? 8.828 -14.391 -1.553 1 98.94 31 ILE B C 1
ATOM 1319 O O . ILE B 1 31 ? 8.883 -15.586 -1.858 1 98.94 31 ILE B O 1
ATOM 1323 N N . THR B 1 32 ? 8.508 -13.977 -0.34 1 98.94 32 THR B N 1
ATOM 1324 C CA . THR B 1 32 ? 8.148 -14.867 0.756 1 98.94 32 THR B CA 1
ATOM 1325 C C . THR B 1 32 ? 6.68 -14.695 1.132 1 98.94 32 THR B C 1
ATOM 1327 O O . THR B 1 32 ? 6.195 -13.57 1.258 1 98.94 32 THR B O 1
ATOM 1330 N N . TYR B 1 33 ? 6.012 -15.875 1.309 1 98.94 33 TYR B N 1
ATOM 1331 C CA . TYR B 1 33 ? 4.582 -15.742 1.571 1 98.94 33 TYR B CA 1
ATOM 1332 C C . TYR B 1 33 ? 4.129 -16.719 2.645 1 98.94 33 TYR B C 1
ATOM 1334 O O . TYR B 1 33 ? 4.727 -17.797 2.809 1 98.94 33 TYR B O 1
ATOM 1342 N N . GLU B 1 34 ? 3.141 -16.312 3.389 1 98.88 34 GLU B N 1
ATOM 1343 C CA . GLU B 1 34 ? 2.309 -17.125 4.273 1 98.88 34 GLU B CA 1
ATOM 1344 C C . GLU B 1 34 ? 0.845 -16.703 4.199 1 98.88 34 GLU B C 1
ATOM 1346 O O . GLU B 1 34 ? 0.491 -15.594 4.617 1 98.88 34 GLU B O 1
ATOM 1351 N N . ILE B 1 35 ? 0.046 -17.547 3.648 1 98.69 35 ILE B N 1
ATOM 1352 C CA . ILE B 1 35 ? -1.343 -17.234 3.342 1 98.69 35 ILE B CA 1
ATOM 1353 C C . ILE B 1 35 ? -2.258 -18.328 3.859 1 98.69 35 ILE B C 1
ATOM 1355 O O . ILE B 1 35 ? -2.084 -19.5 3.512 1 98.69 35 ILE B O 1
ATOM 1359 N N . ALA B 1 36 ? -3.236 -18.016 4.613 1 98.5 36 ALA B N 1
ATOM 1360 C CA . ALA B 1 36 ? -4.16 -18.969 5.238 1 98.5 36 ALA B CA 1
ATOM 1361 C C . ALA B 1 36 ? -5.57 -18.797 4.676 1 98.5 36 ALA B C 1
ATOM 1363 O O . ALA B 1 36 ? -5.848 -17.859 3.938 1 98.5 36 ALA B O 1
ATOM 1364 N N . GLY B 1 37 ? -6.402 -19.797 5.023 1 98 37 GLY B N 1
ATOM 1365 C CA . GLY B 1 37 ? -7.816 -19.703 4.695 1 98 37 GLY B CA 1
ATOM 1366 C C . GLY B 1 37 ? -8.156 -20.281 3.338 1 98 37 GLY B C 1
ATOM 1367 O O . GLY B 1 37 ? -9.305 -20.203 2.889 1 98 37 GLY B O 1
ATOM 1368 N N . ASN B 1 38 ? -7.168 -20.875 2.686 1 97.44 38 ASN B N 1
ATOM 1369 C CA . ASN B 1 38 ? -7.406 -21.547 1.408 1 97.44 38 ASN B CA 1
ATOM 1370 C C . ASN B 1 38 ? -7.992 -22.938 1.602 1 97.44 38 ASN B C 1
ATOM 1372 O O . ASN B 1 38 ? -8.039 -23.453 2.725 1 97.44 38 ASN B O 1
ATOM 1376 N N . ASP B 1 39 ? -8.469 -23.516 0.508 1 96.75 39 ASP B N 1
ATOM 1377 C CA . ASP B 1 39 ? -8.797 -24.938 0.564 1 96.75 39 ASP B CA 1
ATOM 1378 C C . ASP B 1 39 ? -7.57 -25.781 0.901 1 96.75 39 ASP B C 1
ATOM 1380 O O . ASP B 1 39 ? -6.469 -25.484 0.43 1 96.75 39 ASP B O 1
ATOM 1384 N N . PRO B 1 40 ? -7.809 -26.875 1.632 1 98.12 40 PRO B N 1
ATOM 1385 C CA . PRO B 1 40 ? -6.684 -27.734 1.993 1 98.12 40 PRO B CA 1
ATOM 1386 C C . PRO B 1 40 ? -6.152 -28.531 0.809 1 98.12 40 PRO B C 1
ATOM 1388 O O . PRO B 1 40 ? -6.926 -28.969 -0.051 1 98.12 40 PRO B O 1
ATOM 1391 N N . ASN B 1 41 ? -4.809 -28.75 0.852 1 98.69 41 ASN B N 1
ATOM 1392 C CA . ASN B 1 41 ? -4.125 -29.609 -0.111 1 98.69 41 ASN B CA 1
ATOM 1393 C C . ASN B 1 41 ? -4.492 -29.25 -1.546 1 98.69 41 ASN B C 1
ATOM 1395 O O . ASN B 1 41 ? -4.902 -30.109 -2.324 1 98.69 41 ASN B O 1
ATOM 1399 N N . ALA B 1 42 ? -4.281 -27.969 -1.781 1 98.5 42 ALA B N 1
ATOM 1400 C CA . ALA B 1 42 ? -4.664 -27.422 -3.084 1 98.5 42 ALA B CA 1
ATOM 1401 C C . ALA B 1 42 ? -3.52 -26.625 -3.699 1 98.5 42 ALA B C 1
ATOM 1403 O O . ALA B 1 42 ? -2.531 -26.328 -3.027 1 98.5 42 ALA B O 1
ATOM 1404 N N . GLU B 1 43 ? -3.652 -26.422 -5.004 1 98.75 43 GLU B N 1
ATOM 1405 C CA . GLU B 1 43 ? -2.836 -25.453 -5.734 1 98.75 43 GLU B CA 1
ATOM 1406 C C . GLU B 1 43 ? -3.654 -24.234 -6.137 1 98.75 43 GLU B C 1
ATOM 1408 O O . GLU B 1 43 ? -4.738 -24.359 -6.711 1 98.75 43 GLU B O 1
ATOM 1413 N N . ARG B 1 44 ? -3.195 -23.109 -5.809 1 98.62 44 ARG B N 1
ATOM 1414 C CA . ARG B 1 44 ? -3.9 -21.875 -6.102 1 98.62 44 ARG B CA 1
ATOM 1415 C C . ARG B 1 44 ? -3.043 -20.938 -6.961 1 98.62 44 ARG B C 1
ATOM 1417 O O . ARG B 1 44 ? -1.872 -20.703 -6.652 1 98.62 44 ARG B O 1
ATOM 1424 N N . GLY B 1 45 ? -3.609 -20.469 -8.07 1 98.81 45 GLY B N 1
ATOM 1425 C CA . GLY B 1 45 ? -2.91 -19.484 -8.883 1 98.81 45 GLY B CA 1
ATOM 1426 C C . GLY B 1 45 ? -2.436 -18.281 -8.094 1 98.81 45 GLY B C 1
ATOM 1427 O O . GLY B 1 45 ? -3.15 -17.781 -7.219 1 98.81 45 GLY B O 1
ATOM 1428 N N . PHE B 1 46 ? -1.307 -17.859 -8.422 1 98.94 46 PHE B N 1
ATOM 1429 C CA . PHE B 1 46 ? -0.628 -16.781 -7.715 1 98.94 46 PHE B CA 1
ATOM 1430 C C . PHE B 1 46 ? 0.024 -15.82 -8.695 1 98.94 46 PHE B C 1
ATOM 1432 O O . PHE B 1 46 ? 0.926 -16.203 -9.445 1 98.94 46 PHE B O 1
ATOM 1439 N N . HIS B 1 47 ? -0.472 -14.516 -8.711 1 98.94 47 HIS B N 1
ATOM 1440 C CA . HIS B 1 47 ? -0.017 -13.578 -9.734 1 98.94 47 HIS B CA 1
ATOM 1441 C C . HIS B 1 47 ? 0.128 -12.172 -9.164 1 98.94 47 HIS B C 1
ATOM 1443 O O . HIS B 1 47 ? -0.502 -11.836 -8.156 1 98.94 47 HIS B O 1
ATOM 1449 N N . ILE B 1 48 ? 0.993 -11.422 -9.758 1 98.94 48 ILE B N 1
ATOM 1450 C CA . ILE B 1 48 ? 0.971 -9.969 -9.594 1 98.94 48 ILE B CA 1
ATOM 1451 C C . ILE B 1 48 ? 0.111 -9.344 -10.688 1 98.94 48 ILE B C 1
ATOM 1453 O O . ILE B 1 48 ? 0.261 -9.672 -11.867 1 98.94 48 ILE B O 1
ATOM 1457 N N . HIS B 1 49 ? -0.798 -8.539 -10.305 1 98.94 49 HIS B N 1
ATOM 1458 C CA . HIS B 1 49 ? -1.705 -7.863 -11.227 1 98.94 49 HIS B CA 1
ATOM 1459 C C . HIS B 1 49 ? -1.29 -6.41 -11.445 1 98.94 49 HIS B C 1
ATOM 1461 O O . HIS B 1 49 ? -0.537 -5.852 -10.641 1 98.94 49 HIS B O 1
ATOM 1467 N N . GLU B 1 50 ? -1.777 -5.824 -12.508 1 98.81 50 GLU B N 1
ATOM 1468 C CA . GLU B 1 50 ? -1.323 -4.543 -13.039 1 98.81 50 GLU B CA 1
ATOM 1469 C C . GLU B 1 50 ? -1.628 -3.404 -12.07 1 98.81 50 GLU B C 1
ATOM 1471 O O . GLU B 1 50 ? -0.836 -2.471 -11.938 1 98.81 50 GLU B O 1
ATOM 1476 N N . PHE B 1 51 ? -2.713 -3.516 -11.367 1 98.88 51 PHE B N 1
ATOM 1477 C CA . PHE B 1 51 ? -3.131 -2.37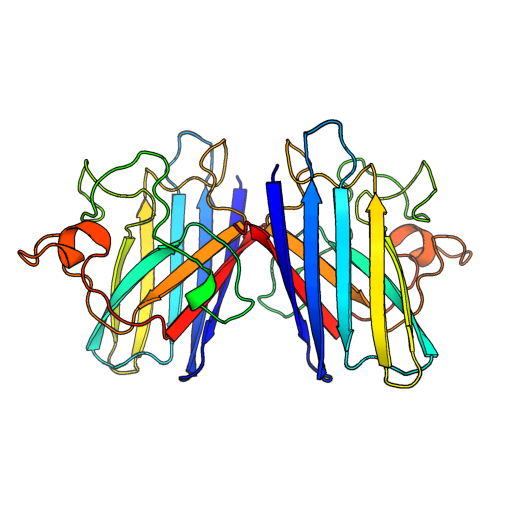3 -10.562 1 98.88 51 PHE B CA 1
ATOM 1478 C C . PHE B 1 51 ? -3.172 -2.742 -9.078 1 98.88 51 PHE B C 1
ATOM 1480 O O . PHE B 1 51 ? -3.457 -3.889 -8.727 1 98.88 51 PHE B O 1
ATOM 1487 N N . GLY B 1 52 ? -2.779 -1.779 -8.219 1 98.81 52 GLY B N 1
ATOM 1488 C CA . GLY B 1 52 ? -3.023 -1.848 -6.781 1 98.81 52 GLY B CA 1
ATOM 1489 C C . GLY B 1 52 ? -4.324 -1.189 -6.367 1 98.81 52 GLY B C 1
ATOM 1490 O O . GLY B 1 52 ? -4.348 -0.391 -5.426 1 98.81 52 GLY B O 1
ATOM 1491 N N . ASP B 1 53 ? -5.391 -1.34 -7.195 1 98.69 53 ASP B N 1
ATOM 1492 C CA . ASP B 1 53 ? -6.742 -0.837 -6.957 1 98.69 53 ASP B CA 1
ATOM 1493 C C . ASP B 1 53 ? -7.625 -1.911 -6.324 1 98.69 53 ASP B C 1
ATOM 1495 O O . ASP B 1 53 ? -7.883 -2.949 -6.938 1 98.69 53 ASP B O 1
ATOM 1499 N N . VAL B 1 54 ? -8.094 -1.646 -5.082 1 97.31 54 VAL B N 1
ATOM 1500 C CA . VAL B 1 54 ? -8.938 -2.633 -4.422 1 97.31 54 VAL B CA 1
ATOM 1501 C C . VAL B 1 54 ? -10.281 -2.004 -4.066 1 97.31 54 VAL B C 1
ATOM 1503 O O . VAL B 1 54 ? -10.914 -2.387 -3.076 1 97.31 54 VAL B O 1
ATOM 1506 N N . THR B 1 55 ? -10.719 -0.998 -4.809 1 97.5 55 THR B N 1
ATOM 1507 C CA . THR B 1 55 ? -11.969 -0.302 -4.547 1 97.5 55 THR B CA 1
ATOM 1508 C C . THR B 1 55 ? -13.156 -1.256 -4.676 1 97.5 55 THR B C 1
ATOM 1510 O O . THR B 1 55 ? -14.148 -1.122 -3.959 1 97.5 55 THR B O 1
ATOM 1513 N N . ASN B 1 56 ? -13.141 -2.195 -5.586 1 95.56 56 ASN B N 1
ATOM 1514 C CA . ASN B 1 56 ? -14.125 -3.26 -5.727 1 95.56 56 ASN B CA 1
ATOM 1515 C C . ASN B 1 56 ? -13.516 -4.633 -5.457 1 95.56 56 ASN B C 1
ATOM 1517 O O . ASN B 1 56 ? -13.648 -5.547 -6.273 1 95.56 56 ASN B O 1
ATOM 1521 N N . GLY B 1 57 ? -12.781 -4.629 -4.352 1 94.75 57 GLY B N 1
ATOM 1522 C CA . GLY B 1 57 ? -12.07 -5.871 -4.074 1 94.75 57 GLY B CA 1
ATOM 1523 C C . GLY B 1 57 ? -11.008 -6.191 -5.102 1 94.75 57 GLY B C 1
ATOM 1524 O O . GLY B 1 57 ? -10.383 -5.285 -5.664 1 94.75 57 GLY B O 1
ATOM 1525 N N . CYS B 1 58 ? -10.805 -7.434 -5.293 1 97.25 58 CYS B N 1
ATOM 1526 C CA . CYS B 1 58 ? -9.68 -7.875 -6.113 1 97.25 58 CYS B CA 1
ATOM 1527 C C . CYS B 1 58 ? -10.008 -7.758 -7.598 1 97.25 58 CYS B C 1
ATOM 1529 O O . CYS B 1 58 ? -9.117 -7.844 -8.445 1 97.25 58 CYS B O 1
ATOM 1531 N N . VAL B 1 59 ? -11.242 -7.5 -7.871 1 95.38 59 VAL B N 1
ATOM 1532 C CA . VAL B 1 59 ? -11.641 -7.336 -9.266 1 95.38 59 VAL B CA 1
ATOM 1533 C C . VAL B 1 59 ? -10.961 -6.105 -9.859 1 95.38 59 VAL B C 1
ATOM 1535 O O . VAL B 1 59 ? -10.57 -6.109 -11.031 1 95.38 59 VAL B O 1
ATOM 1538 N N . SER B 1 60 ? -10.727 -5.152 -9.109 1 97.69 60 SER B N 1
ATOM 1539 C CA . SER B 1 60 ? -10.188 -3.887 -9.594 1 97.69 60 SER B CA 1
ATOM 1540 C C . SER B 1 60 ? -8.672 -3.961 -9.766 1 97.69 60 SER B C 1
ATOM 1542 O O . SER B 1 60 ? -8.055 -3.004 -10.234 1 97.69 60 SER B O 1
ATOM 1544 N N . ALA B 1 61 ? -8.109 -5.059 -9.469 1 98.19 61 ALA B N 1
ATOM 1545 C CA . ALA B 1 61 ? -6.668 -5.242 -9.625 1 98.19 61 ALA B CA 1
ATOM 1546 C C . ALA B 1 61 ? -6.285 -5.332 -11.102 1 98.19 61 ALA B C 1
ATOM 1548 O O . ALA B 1 61 ? -5.109 -5.207 -11.453 1 98.19 61 ALA B O 1
ATOM 1549 N N . GLY B 1 62 ? -7.273 -5.621 -11.992 1 98.38 62 GLY B N 1
ATOM 1550 C CA . GLY B 1 62 ? -7.004 -5.66 -13.414 1 98.38 62 GLY B CA 1
ATOM 1551 C C . GLY B 1 62 ? -6.285 -6.922 -13.852 1 98.38 62 GLY B C 1
ATOM 1552 O O . GLY B 1 62 ? -6.324 -7.938 -13.156 1 98.38 62 GLY B O 1
ATOM 1553 N N . PRO B 1 63 ? -5.727 -6.973 -15.07 1 98.38 63 PRO B N 1
ATOM 1554 C CA . PRO B 1 63 ? -5.066 -8.172 -15.594 1 98.38 63 PRO B CA 1
ATOM 1555 C C . PRO B 1 63 ? -3.717 -8.438 -14.93 1 98.38 63 PRO B C 1
ATOM 1557 O O . PRO B 1 63 ? -3.244 -7.617 -14.133 1 98.38 63 PRO B O 1
ATOM 1560 N N . HIS B 1 64 ? -3.133 -9.555 -15.234 1 98.88 64 HIS B N 1
ATOM 1561 C CA . HIS B 1 64 ? -1.756 -9.797 -14.828 1 98.88 64 HIS B CA 1
ATOM 1562 C C . HIS B 1 64 ? -0.834 -8.672 -15.281 1 98.88 64 HIS B C 1
ATOM 1564 O O . HIS B 1 64 ? -1.044 -8.086 -16.344 1 98.88 64 HIS B O 1
ATOM 1570 N N . PHE B 1 65 ? 0.167 -8.438 -14.484 1 98.88 65 PHE B N 1
ATOM 1571 C CA . PHE B 1 65 ? 1.178 -7.469 -14.891 1 98.88 65 PHE B CA 1
ATOM 1572 C C . PHE B 1 65 ? 1.981 -7.988 -16.078 1 98.88 65 PHE B C 1
ATOM 1574 O O . PHE B 1 65 ? 2.709 -8.977 -15.953 1 98.88 65 PHE B O 1
ATOM 1581 N N . ASN B 1 66 ? 1.855 -7.238 -17.203 1 98.81 66 ASN B N 1
ATOM 1582 C CA . ASN B 1 66 ? 2.414 -7.695 -18.484 1 98.81 66 ASN B CA 1
ATOM 1583 C C . ASN B 1 66 ? 2.951 -6.531 -19.312 1 98.81 66 ASN B C 1
ATOM 1585 O O . ASN B 1 66 ? 2.482 -6.289 -20.422 1 98.81 66 ASN B O 1
ATOM 1589 N N . PRO B 1 67 ? 4.031 -5.926 -18.812 1 98.31 67 PRO B N 1
ATOM 1590 C CA . PRO B 1 67 ? 4.539 -4.742 -19.5 1 98.31 67 PRO B CA 1
ATOM 1591 C C . PRO B 1 67 ? 5.148 -5.074 -20.859 1 98.31 67 PRO B C 1
ATOM 1593 O O . PRO B 1 67 ? 5.371 -4.172 -21.688 1 98.31 67 PRO B O 1
ATOM 1596 N N . PHE B 1 68 ? 5.375 -6.336 -21.125 1 98.12 68 PHE B N 1
ATOM 1597 C CA . PHE B 1 68 ? 6.07 -6.695 -22.359 1 98.12 68 PHE B CA 1
ATOM 1598 C C . PHE B 1 68 ? 5.129 -7.418 -23.312 1 98.12 68 PHE B C 1
ATOM 1600 O O . PHE B 1 68 ? 5.57 -7.969 -24.328 1 98.12 68 PHE B O 1
ATOM 1607 N N . LYS B 1 69 ? 3.9 -7.52 -23.062 1 97.69 69 LYS B N 1
ATOM 1608 C CA . LYS B 1 69 ? 2.848 -8.023 -23.938 1 97.69 69 LYS B CA 1
ATOM 1609 C C . LYS B 1 69 ? 3.125 -9.461 -24.359 1 97.69 69 LYS B C 1
ATOM 1611 O O . LYS B 1 69 ? 3.072 -9.789 -25.547 1 97.69 69 LYS B O 1
ATOM 1616 N N . LYS B 1 70 ? 3.42 -10.242 -23.391 1 98.5 70 LYS B N 1
ATOM 1617 C CA . LYS B 1 70 ? 3.652 -11.664 -23.625 1 98.5 70 LYS B CA 1
ATOM 1618 C C . LYS B 1 70 ? 2.393 -12.477 -23.344 1 98.5 70 LYS B C 1
ATOM 1620 O O . LYS B 1 70 ? 1.399 -11.945 -22.844 1 98.5 70 LYS B O 1
ATOM 1625 N N . THR B 1 71 ? 2.436 -13.711 -23.766 1 98.06 71 THR B N 1
ATOM 1626 C CA . THR B 1 71 ? 1.386 -14.641 -23.375 1 98.06 71 THR B CA 1
ATOM 1627 C C . THR B 1 71 ? 1.636 -15.18 -21.969 1 98.06 71 THR B C 1
ATOM 1629 O O . THR B 1 71 ? 2.768 -15.156 -21.484 1 98.06 71 THR B O 1
ATOM 1632 N N . HIS B 1 72 ? 0.527 -15.625 -21.359 1 98.69 72 HIS B N 1
ATOM 1633 C CA . HIS B 1 72 ? 0.647 -16.234 -20.047 1 98.69 72 HIS B CA 1
ATOM 1634 C C . HIS B 1 72 ? 1.517 -17.484 -20.109 1 98.69 72 HIS B C 1
ATOM 1636 O O . HIS B 1 72 ? 1.485 -18.234 -21.094 1 98.69 72 HIS B O 1
ATOM 1642 N N . GLY B 1 73 ? 2.291 -17.719 -19.016 1 98.56 73 GLY B N 1
ATOM 1643 C CA . GLY B 1 73 ? 3.166 -18.875 -18.969 1 98.56 73 GLY B CA 1
ATOM 1644 C C . GLY B 1 73 ? 3.547 -19.281 -17.547 1 98.56 73 GLY B C 1
ATOM 1645 O O . GLY B 1 73 ? 3.057 -18.688 -16.578 1 98.56 73 GLY B O 1
ATOM 1646 N N . ALA B 1 74 ? 4.367 -20.312 -17.484 1 98.12 74 ALA B N 1
ATOM 1647 C CA . ALA B 1 74 ? 4.891 -20.781 -16.203 1 98.12 74 ALA B CA 1
ATOM 1648 C C . ALA B 1 74 ? 6.047 -19.922 -15.719 1 98.12 74 ALA B C 1
ATOM 1650 O O . ALA B 1 74 ? 6.66 -19.188 -16.516 1 98.12 74 ALA B O 1
ATOM 1651 N N . PRO B 1 75 ? 6.352 -19.969 -14.367 1 97.38 75 PRO B N 1
ATOM 1652 C CA . PRO B 1 75 ? 7.406 -19.141 -13.797 1 97.38 75 PRO B CA 1
ATOM 1653 C C . PRO B 1 75 ? 8.758 -19.328 -14.484 1 97.38 75 PRO B C 1
ATOM 1655 O O . PR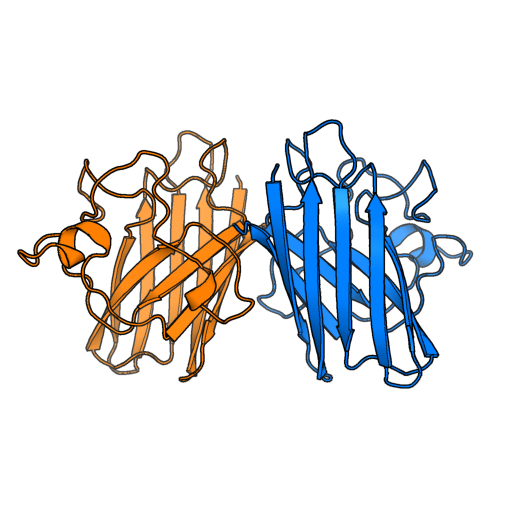O B 1 75 ? 9.57 -18.406 -14.531 1 97.38 75 PRO B O 1
ATOM 1658 N N . GLN B 1 76 ? 8.961 -20.469 -15.047 1 96.56 76 GLN B N 1
ATOM 1659 C CA . GLN B 1 76 ? 10.266 -20.75 -15.633 1 96.56 76 GLN B CA 1
ATOM 1660 C C . GLN B 1 76 ? 10.266 -20.484 -17.141 1 96.56 76 GLN B C 1
ATOM 1662 O O . GLN B 1 76 ? 11.312 -20.562 -17.781 1 96.56 76 GLN B O 1
ATOM 1667 N N . ASP B 1 77 ? 9.133 -20.125 -17.672 1 97.44 77 ASP B N 1
ATOM 1668 C CA . ASP B 1 77 ? 9.039 -19.875 -19.109 1 97.44 77 ASP B CA 1
ATOM 1669 C C . ASP B 1 77 ? 9.68 -18.531 -19.469 1 97.44 77 ASP B C 1
ATOM 1671 O O . ASP B 1 77 ? 9.57 -17.562 -18.703 1 97.44 77 ASP B O 1
ATOM 1675 N N . GLU B 1 78 ? 10.305 -18.5 -20.578 1 95.31 78 GLU B N 1
ATOM 1676 C CA . GLU B 1 78 ? 10.812 -17.234 -21.094 1 95.31 78 GLU B CA 1
ATOM 1677 C C . GLU B 1 78 ? 9.68 -16.312 -21.516 1 95.31 78 GLU B C 1
ATOM 1679 O O . GLU B 1 78 ? 9.742 -15.094 -21.297 1 95.31 78 GLU B O 1
ATOM 1684 N N . ASN B 1 79 ? 8.781 -16.938 -22.281 1 97.25 79 ASN B N 1
ATOM 1685 C CA . ASN B 1 79 ? 7.594 -16.203 -22.688 1 97.25 79 ASN B CA 1
ATOM 1686 C C . ASN B 1 79 ? 6.496 -16.281 -21.625 1 97.25 79 ASN B C 1
ATOM 1688 O O . ASN B 1 79 ? 5.758 -17.266 -21.562 1 97.25 79 ASN B O 1
ATOM 1692 N N . ARG B 1 80 ? 6.332 -15.219 -20.906 1 98.56 80 ARG B N 1
ATOM 1693 C CA . ARG B 1 80 ? 5.32 -15.117 -19.875 1 98.56 80 ARG B CA 1
ATOM 1694 C C . ARG B 1 80 ? 5.109 -13.664 -19.453 1 98.56 80 ARG B C 1
ATOM 1696 O O . ARG B 1 80 ? 5.953 -12.805 -19.719 1 98.56 80 ARG B O 1
ATOM 1703 N N . HIS B 1 81 ? 3.906 -13.344 -18.797 1 98.75 81 HIS B N 1
ATOM 1704 C CA . HIS B 1 81 ? 3.791 -12.078 -18.078 1 98.75 81 HIS B CA 1
ATOM 1705 C C . HIS B 1 81 ? 4.859 -11.961 -17 1 98.75 81 HIS B C 1
ATOM 1707 O O . HIS B 1 81 ? 5.285 -12.969 -16.422 1 98.75 81 HIS B O 1
ATOM 1713 N N . VAL B 1 82 ? 5.172 -10.812 -16.656 1 98.69 82 VAL B N 1
ATOM 1714 C CA . VAL B 1 82 ? 6.047 -10.562 -15.508 1 98.69 82 VAL B CA 1
ATOM 1715 C C . VAL B 1 82 ? 5.379 -11.062 -14.227 1 98.69 82 VAL B C 1
ATOM 1717 O O . VAL B 1 82 ? 6.043 -11.609 -13.344 1 98.69 82 VAL B O 1
ATOM 1720 N N . GLY B 1 83 ? 4.074 -10.969 -14.117 1 98.88 83 GLY B N 1
ATOM 1721 C CA . GLY B 1 83 ? 3.346 -11.258 -12.891 1 98.88 83 GLY B CA 1
ATOM 1722 C C . GLY B 1 83 ? 3.006 -12.727 -12.734 1 98.88 83 GLY B C 1
ATOM 1723 O O . GLY B 1 83 ? 2.352 -13.117 -11.766 1 98.88 83 GLY B O 1
ATOM 1724 N N . ASP B 1 84 ? 3.383 -13.586 -13.648 1 98.88 84 ASP B N 1
ATOM 1725 C CA . ASP B 1 84 ? 3.012 -15 -13.625 1 98.88 84 ASP B CA 1
ATOM 1726 C C . ASP B 1 84 ? 3.883 -15.781 -12.648 1 98.88 84 ASP B C 1
ATOM 1728 O O . ASP B 1 84 ? 4.891 -16.375 -13.039 1 98.88 84 ASP B O 1
ATOM 1732 N N . LEU B 1 85 ? 3.387 -15.992 -11.422 1 98.88 85 LEU B N 1
ATOM 1733 C CA . LEU B 1 85 ? 4.191 -16.641 -10.391 1 98.88 85 LEU B CA 1
ATOM 1734 C C . LEU B 1 85 ? 3.752 -18.094 -10.195 1 98.88 85 LEU B C 1
ATOM 1736 O O . LEU B 1 85 ? 4.199 -18.766 -9.266 1 98.88 85 LEU B O 1
ATOM 1740 N N . GLY B 1 86 ? 2.879 -18.547 -11.016 1 98.75 86 GLY B N 1
ATOM 1741 C CA . GLY B 1 86 ? 2.473 -19.938 -10.992 1 98.75 86 GLY B CA 1
ATOM 1742 C C . GLY B 1 86 ? 1.437 -20.234 -9.93 1 98.75 86 GLY B C 1
ATOM 1743 O O . GLY B 1 86 ? 0.407 -19.562 -9.852 1 98.75 86 GLY B O 1
ATOM 1744 N N . ASN B 1 87 ? 1.667 -21.297 -9.086 1 98.88 87 ASN B N 1
ATOM 1745 C CA . ASN B 1 87 ? 0.78 -21.766 -8.023 1 98.88 87 ASN B CA 1
ATOM 1746 C C . ASN B 1 87 ? 1.491 -21.781 -6.676 1 98.88 87 ASN B C 1
ATOM 1748 O O . ASN B 1 87 ? 2.688 -22.062 -6.605 1 98.88 87 ASN B O 1
ATOM 1752 N N . ILE B 1 88 ? 0.727 -21.484 -5.691 1 98.81 88 ILE B N 1
ATOM 1753 C CA . ILE B 1 88 ? 1.158 -21.812 -4.336 1 98.81 88 ILE B CA 1
ATOM 1754 C C . ILE B 1 88 ? 0.44 -23.062 -3.846 1 98.81 88 ILE B C 1
ATOM 1756 O O . ILE B 1 88 ? -0.698 -23.328 -4.238 1 98.81 88 ILE B O 1
ATOM 1760 N N . LYS B 1 89 ? 1.113 -23.859 -3.012 1 98.81 89 LYS B N 1
ATOM 1761 C CA . LYS B 1 89 ? 0.549 -25.094 -2.479 1 98.81 89 LYS B CA 1
ATOM 1762 C C . LYS B 1 89 ? 0.117 -24.922 -1.025 1 98.81 89 LYS B C 1
ATOM 1764 O O . LYS B 1 89 ? 0.86 -24.359 -0.214 1 98.81 89 LYS B O 1
ATOM 1769 N N . THR B 1 90 ? -1.082 -25.391 -0.734 1 98.75 90 THR B N 1
ATOM 1770 C CA . THR B 1 90 ? -1.596 -25.297 0.627 1 98.75 90 THR B CA 1
ATOM 1771 C C . THR B 1 90 ? -1.448 -26.625 1.357 1 98.75 90 THR B C 1
ATOM 1773 O O . THR B 1 90 ? -1.506 -27.688 0.737 1 98.75 90 THR B O 1
ATOM 1776 N N . ASP B 1 91 ? -1.247 -26.578 2.576 1 98.75 91 ASP B N 1
ATOM 1777 C CA . ASP B 1 91 ? -1.175 -27.781 3.383 1 98.75 91 ASP B CA 1
ATOM 1778 C C . ASP B 1 91 ? -2.564 -28.234 3.828 1 98.75 91 ASP B C 1
ATOM 1780 O O . ASP B 1 91 ? -3.574 -27.734 3.326 1 98.75 91 ASP B O 1
ATOM 1784 N N . ALA B 1 92 ? -2.609 -29.188 4.723 1 98.69 92 ALA B N 1
ATOM 1785 C CA . ALA B 1 92 ? -3.859 -29.797 5.156 1 98.69 92 ALA B CA 1
ATOM 1786 C C . ALA B 1 92 ? -4.727 -28.797 5.918 1 98.69 92 ALA B C 1
ATOM 1788 O O . ALA B 1 92 ? -5.934 -29.016 6.078 1 98.69 92 ALA B O 1
ATOM 1789 N N . GLN B 1 93 ? -4.152 -27.734 6.402 1 98.38 93 GLN B N 1
ATOM 1790 C CA . GLN B 1 93 ? -4.898 -26.719 7.133 1 98.38 93 GLN B CA 1
ATOM 1791 C C . GLN B 1 93 ? -5.254 -25.547 6.23 1 98.38 93 GLN B C 1
ATOM 1793 O O . GLN B 1 93 ? -5.785 -24.531 6.699 1 98.38 93 GLN B O 1
ATOM 1798 N N . GLY B 1 94 ? -4.898 -25.578 4.953 1 98.06 94 GLY B N 1
ATOM 1799 C CA . GLY B 1 94 ? -5.211 -24.516 4.02 1 98.06 94 GLY B CA 1
ATOM 1800 C C . GLY B 1 94 ? -4.207 -23.375 4.062 1 98.06 94 GLY B C 1
ATOM 1801 O O . GLY B 1 94 ? -4.516 -22.25 3.65 1 98.06 94 GLY B O 1
ATOM 1802 N N . VAL B 1 95 ? -3.037 -23.688 4.594 1 98.75 95 VAL B N 1
ATOM 1803 C CA . VAL B 1 95 ? -1.996 -22.672 4.691 1 98.75 95 VAL B CA 1
ATOM 1804 C C . VAL B 1 95 ? -0.954 -22.891 3.598 1 98.75 95 VAL B C 1
ATOM 1806 O O . VAL B 1 95 ? -0.458 -24 3.42 1 98.75 95 VAL B O 1
ATOM 1809 N N . ALA B 1 96 ? -0.679 -21.875 2.818 1 98.88 96 ALA B N 1
ATOM 1810 C CA . ALA B 1 96 ? 0.44 -21.859 1.881 1 98.88 96 ALA B CA 1
ATOM 1811 C C . ALA B 1 96 ? 1.613 -21.062 2.441 1 98.88 96 ALA B C 1
ATOM 1813 O O . ALA B 1 96 ? 1.454 -19.906 2.826 1 98.88 96 ALA B O 1
ATOM 1814 N N . LYS B 1 97 ? 2.723 -21.672 2.492 1 98.81 97 LYS B N 1
ATOM 1815 C CA . LYS B 1 97 ? 3.959 -21.031 2.943 1 98.81 97 LYS B CA 1
ATOM 1816 C C . LYS B 1 97 ? 5.125 -21.391 2.025 1 98.81 97 LYS B C 1
ATOM 1818 O O . LYS B 1 97 ? 5.281 -22.547 1.629 1 98.81 97 LYS B O 1
ATOM 1823 N N . GLY B 1 98 ? 5.863 -20.328 1.628 1 98.75 98 GLY B N 1
ATOM 1824 C CA . GLY B 1 98 ? 6.984 -20.625 0.756 1 98.75 98 GLY B CA 1
ATOM 1825 C C . GLY B 1 98 ? 7.75 -19.391 0.312 1 98.75 98 GLY B C 1
ATOM 1826 O O . GLY B 1 98 ? 7.543 -18.312 0.843 1 98.75 98 GLY B O 1
ATOM 1827 N N . VAL B 1 99 ? 8.781 -19.656 -0.497 1 98.81 99 VAL B N 1
ATOM 1828 C CA . VAL B 1 99 ? 9.656 -18.625 -1.046 1 98.81 99 VAL B CA 1
ATOM 1829 C C . VAL B 1 99 ? 9.789 -18.797 -2.557 1 98.81 99 VAL B C 1
ATOM 1831 O O . VAL B 1 99 ? 9.953 -19.922 -3.039 1 98.81 99 VAL B O 1
ATOM 1834 N N . ILE B 1 100 ? 9.617 -17.75 -3.309 1 98.62 100 ILE B N 1
ATOM 1835 C CA . ILE B 1 100 ? 9.836 -17.688 -4.746 1 98.62 100 ILE B CA 1
ATOM 1836 C C . ILE B 1 100 ? 10.953 -16.688 -5.047 1 98.62 100 ILE B C 1
ATOM 1838 O O . ILE B 1 100 ? 11.016 -15.617 -4.449 1 98.62 100 ILE B O 1
ATOM 1842 N N . THR B 1 101 ? 11.891 -17.062 -5.84 1 98.62 101 THR B N 1
ATOM 1843 C CA . THR B 1 101 ? 12.852 -16.125 -6.414 1 98.62 101 THR B CA 1
ATOM 1844 C C . THR B 1 101 ? 12.578 -15.906 -7.898 1 98.62 101 THR B C 1
ATOM 1846 O O . THR B 1 101 ? 12.523 -16.875 -8.672 1 98.62 101 THR B O 1
ATOM 1849 N N . ASP B 1 102 ? 12.375 -14.695 -8.328 1 98.62 102 ASP B N 1
ATOM 1850 C CA . ASP B 1 102 ? 11.961 -14.414 -9.695 1 98.62 102 ASP B CA 1
ATOM 1851 C C . ASP B 1 102 ? 12.836 -13.336 -10.328 1 98.62 102 ASP B C 1
ATOM 1853 O O . ASP B 1 102 ? 13.094 -12.297 -9.711 1 98.62 102 ASP B O 1
ATOM 1857 N N . SER B 1 103 ? 13.234 -13.508 -11.539 1 97.38 103 SER B N 1
ATOM 1858 C CA . SER B 1 103 ? 14.172 -12.594 -12.188 1 97.38 103 SER B CA 1
ATOM 1859 C C . SER B 1 103 ? 13.445 -11.469 -12.914 1 97.38 103 SER B C 1
ATOM 1861 O O . SER B 1 103 ? 14.047 -10.453 -13.258 1 97.38 103 SER B O 1
ATOM 1863 N N . LEU B 1 104 ? 12.148 -11.656 -13.258 1 98.06 104 LEU B N 1
ATOM 1864 C CA . LEU B 1 104 ? 11.422 -10.633 -14 1 98.06 104 LEU B CA 1
ATOM 1865 C C . LEU B 1 104 ? 10.797 -9.617 -13.047 1 98.06 104 LEU B C 1
ATOM 1867 O O . LEU B 1 104 ? 10.68 -8.438 -13.383 1 98.06 104 LEU B O 1
ATOM 1871 N N . VAL B 1 105 ? 10.312 -10.102 -11.867 1 98.69 105 VAL B N 1
ATOM 1872 C CA . VAL B 1 105 ? 9.719 -9.195 -10.883 1 98.69 105 VAL B CA 1
ATOM 1873 C C . VAL B 1 105 ? 10.789 -8.25 -10.344 1 98.69 105 VAL B C 1
ATOM 1875 O O . VAL B 1 105 ? 11.852 -8.695 -9.898 1 98.69 105 VAL B O 1
ATOM 1878 N N . LYS B 1 106 ? 10.484 -6.938 -10.438 1 98.69 106 LYS B N 1
ATOM 1879 C CA . LYS B 1 106 ? 11.422 -5.93 -9.945 1 98.69 106 LYS B CA 1
ATOM 1880 C C . LYS B 1 106 ? 10.75 -5 -8.938 1 98.69 106 LYS B C 1
ATOM 1882 O O . LYS B 1 106 ? 9.562 -4.695 -9.07 1 98.69 106 LYS B O 1
ATOM 1887 N N . LEU B 1 107 ? 11.562 -4.531 -7.957 1 98.56 107 LEU B N 1
ATOM 1888 C CA . LEU B 1 107 ? 11.125 -3.482 -7.043 1 98.56 107 LEU B CA 1
ATOM 1889 C C . LEU B 1 107 ? 11.758 -2.145 -7.41 1 98.56 107 LEU B C 1
ATOM 1891 O O . LEU B 1 107 ? 11.312 -1.095 -6.934 1 98.56 107 LEU B O 1
ATOM 1895 N N . ILE B 1 108 ? 12.719 -2.252 -8.242 1 96 108 ILE B N 1
ATOM 1896 C CA . ILE B 1 108 ? 13.484 -1.086 -8.656 1 96 108 ILE B CA 1
ATOM 1897 C C . ILE B 1 108 ? 13.398 -0.919 -10.172 1 96 108 ILE B C 1
ATOM 1899 O O . ILE B 1 108 ? 13.547 -1.89 -10.922 1 96 108 ILE B O 1
ATOM 1903 N N . GLY B 1 109 ? 13.102 0.385 -10.586 1 93.19 109 GLY B N 1
ATOM 1904 C CA . GLY B 1 109 ? 13.141 0.631 -12.023 1 93.19 109 GLY B CA 1
ATOM 1905 C C . GLY B 1 109 ? 11.766 0.774 -12.648 1 93.19 109 GLY B C 1
ATOM 1906 O O . GLY B 1 109 ? 10.766 0.828 -11.938 1 93.19 109 GLY B O 1
ATOM 1907 N N . PRO B 1 110 ? 11.656 0.868 -13.984 1 93 110 PRO B N 1
ATOM 1908 C CA . PRO B 1 110 ? 10.43 1.242 -14.688 1 93 110 PRO B CA 1
ATOM 1909 C C . PRO B 1 110 ? 9.359 0.154 -14.633 1 93 110 PRO B C 1
ATOM 1911 O O . PRO B 1 110 ? 8.18 0.434 -14.836 1 93 110 PRO B O 1
ATOM 1914 N N . THR B 1 111 ? 9.75 -1.082 -14.422 1 96.75 111 THR B N 1
ATOM 1915 C CA . THR B 1 111 ? 8.773 -2.16 -14.359 1 96.75 111 THR B CA 1
ATOM 1916 C C . THR B 1 111 ? 8.57 -2.625 -12.922 1 96.75 111 THR B C 1
ATOM 1918 O O . THR B 1 111 ? 8.32 -3.807 -12.672 1 96.75 111 THR B O 1
ATOM 1921 N N . SER B 1 112 ? 8.859 -1.702 -11.984 1 98.19 112 SER B N 1
ATOM 1922 C CA . SER B 1 112 ? 8.656 -2.008 -10.57 1 98.19 112 SER B CA 1
ATOM 1923 C C . SER B 1 112 ? 7.227 -2.457 -10.305 1 98.19 112 SER B C 1
ATOM 1925 O O . SER B 1 112 ? 6.277 -1.892 -10.859 1 98.19 112 SER B O 1
ATOM 1927 N N . VAL B 1 113 ? 7.047 -3.422 -9.375 1 98.88 113 VAL B N 1
ATOM 1928 C CA . VAL B 1 113 ? 5.719 -3.924 -9.039 1 98.88 113 VAL B CA 1
ATOM 1929 C C . VAL B 1 113 ? 5.184 -3.188 -7.816 1 98.88 113 VAL B C 1
ATOM 1931 O O . VAL B 1 113 ? 4.074 -3.467 -7.352 1 98.88 113 VAL B O 1
ATOM 1934 N N . VAL B 1 114 ? 5.969 -2.232 -7.219 1 98.81 114 VAL B N 1
ATOM 1935 C CA . VAL B 1 114 ? 5.457 -1.398 -6.137 1 98.81 114 VAL B CA 1
ATOM 1936 C C . VAL B 1 114 ? 4.199 -0.667 -6.594 1 98.81 114 VAL B C 1
ATOM 1938 O O . VAL B 1 114 ? 4.156 -0.125 -7.703 1 98.81 114 VAL B O 1
ATOM 1941 N N . GLY B 1 115 ? 3.146 -0.684 -5.727 1 98.88 115 GLY B N 1
ATOM 1942 C CA . GLY B 1 115 ? 1.882 -0.049 -6.062 1 98.88 115 GLY B CA 1
ATOM 1943 C C . GLY B 1 115 ? 0.951 -0.952 -6.848 1 98.88 115 GLY B C 1
ATOM 1944 O O . GLY B 1 115 ? -0.192 -0.583 -7.125 1 98.88 115 GLY B O 1
ATOM 1945 N N . ARG B 1 116 ? 1.404 -2.105 -7.234 1 98.88 116 ARG B N 1
ATOM 1946 C CA . ARG B 1 116 ? 0.574 -3.131 -7.859 1 98.88 116 ARG B CA 1
ATOM 1947 C C . ARG B 1 116 ? 0.075 -4.137 -6.828 1 98.88 116 ARG B C 1
ATOM 1949 O O . ARG B 1 116 ? 0.152 -3.885 -5.621 1 98.88 116 ARG B O 1
ATOM 1956 N N . SER B 1 117 ? -0.529 -5.277 -7.238 1 98.94 117 SER B N 1
ATOM 1957 C CA . SER B 1 117 ? -1.112 -6.145 -6.223 1 98.94 117 SER B CA 1
ATOM 1958 C C . SER B 1 117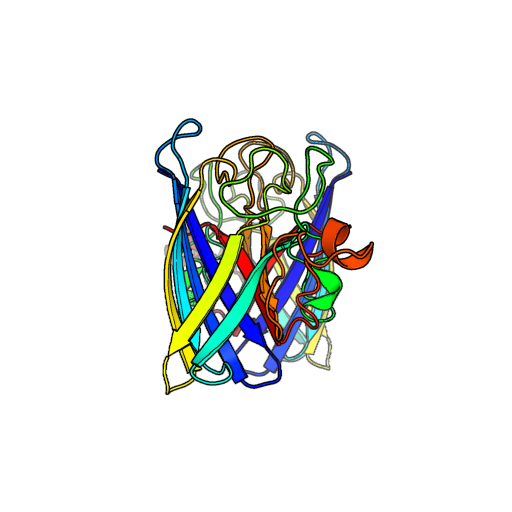 ? -0.707 -7.602 -6.445 1 98.94 117 SER B C 1
ATOM 1960 O O . SER B 1 117 ? -0.524 -8.031 -7.582 1 98.94 117 SER B O 1
ATOM 1962 N N . VAL B 1 118 ? -0.589 -8.273 -5.355 1 98.94 118 VAL B N 1
ATOM 1963 C CA . VAL B 1 118 ? -0.536 -9.727 -5.352 1 98.94 118 VAL B CA 1
ATOM 1964 C C . VAL B 1 118 ? -1.949 -10.297 -5.242 1 98.94 118 VAL B C 1
ATOM 1966 O O . VAL B 1 118 ? -2.754 -9.82 -4.438 1 98.94 118 VAL B O 1
ATOM 1969 N N . VAL B 1 119 ? -2.234 -11.297 -6.051 1 98.75 119 VAL B N 1
ATOM 1970 C CA . VAL B 1 119 ? -3.553 -11.914 -6.047 1 98.75 119 VAL B CA 1
ATOM 1971 C C . VAL B 1 119 ? -3.41 -13.43 -5.898 1 98.75 119 VAL B C 1
ATOM 1973 O O . VAL B 1 119 ? -2.609 -14.055 -6.594 1 98.75 119 VAL B O 1
ATOM 1976 N N . VAL B 1 120 ? -4.145 -13.992 -4.965 1 98.62 120 VAL B N 1
ATOM 1977 C CA . VAL B 1 120 ? -4.367 -15.438 -4.883 1 98.62 120 VAL B CA 1
ATOM 1978 C C . VAL B 1 120 ? -5.688 -15.797 -5.555 1 98.62 120 VAL B C 1
ATOM 1980 O O . VAL B 1 120 ? -6.723 -15.188 -5.266 1 98.62 120 VAL B O 1
ATOM 1983 N N . HIS B 1 121 ? -5.605 -16.781 -6.418 1 98.19 121 HIS B N 1
ATOM 1984 C CA . HIS B 1 121 ? -6.805 -17.234 -7.109 1 98.19 121 HIS B CA 1
ATOM 1985 C C . HIS B 1 121 ? -7.387 -18.469 -6.434 1 98.19 121 HIS B C 1
ATOM 1987 O O . HIS B 1 121 ? -6.68 -19.188 -5.719 1 98.19 121 HIS B O 1
ATOM 1993 N N . ALA B 1 122 ? -8.664 -18.703 -6.691 1 97 122 ALA B N 1
ATOM 1994 C CA . ALA B 1 122 ? -9.383 -19.812 -6.082 1 97 122 ALA B CA 1
ATOM 1995 C C . ALA B 1 122 ? -9.047 -21.125 -6.785 1 97 122 ALA B C 1
ATOM 1997 O O . ALA B 1 122 ? -9.141 -22.203 -6.188 1 97 122 ALA B O 1
ATOM 1998 N N . GLY B 1 123 ? -8.688 -21.094 -8.031 1 98.06 123 GLY B N 1
ATOM 1999 C CA . GLY B 1 123 ? -8.383 -22.281 -8.805 1 98.06 123 GLY B CA 1
ATOM 2000 C C . GLY B 1 123 ? -6.906 -22.453 -9.094 1 98.06 123 GLY B C 1
ATOM 2001 O O . GLY B 1 123 ? -6.102 -21.562 -8.781 1 98.06 123 GLY B O 1
ATOM 2002 N N . THR B 1 124 ? -6.602 -23.609 -9.703 1 98.69 124 THR B N 1
ATOM 2003 C CA . THR B 1 124 ? -5.242 -23.922 -10.125 1 98.69 124 THR B CA 1
ATOM 2004 C C . THR B 1 124 ? -4.91 -23.234 -11.438 1 98.69 124 THR B C 1
ATOM 2006 O O . THR B 1 124 ? -5.707 -23.25 -12.383 1 98.69 124 THR B O 1
ATOM 2009 N N . ASP B 1 125 ? -3.77 -22.516 -11.461 1 98.81 125 ASP B N 1
ATOM 2010 C CA . ASP B 1 125 ? -3.236 -22 -12.711 1 98.81 125 ASP B CA 1
ATOM 2011 C C . ASP B 1 125 ? -2.764 -23.125 -13.625 1 98.81 125 ASP B C 1
ATOM 2013 O O . ASP B 1 125 ? -1.946 -23.953 -13.219 1 98.81 125 ASP B O 1
ATOM 2017 N N . ASP B 1 126 ? -3.199 -23.141 -14.852 1 98.81 126 ASP B N 1
ATOM 2018 C CA . ASP B 1 126 ? -2.812 -24.219 -15.758 1 98.81 126 ASP B CA 1
ATOM 2019 C C . ASP B 1 126 ? -1.538 -23.875 -16.516 1 98.81 126 ASP B C 1
ATOM 2021 O O . ASP B 1 126 ? -1.123 -24.609 -17.422 1 98.81 126 ASP B O 1
ATOM 2025 N N . LEU B 1 127 ? -0.909 -22.719 -16.266 1 98.38 127 LEU B N 1
ATOM 2026 C CA . LEU B 1 127 ? 0.417 -22.297 -16.703 1 98.38 127 LEU B CA 1
ATOM 2027 C C . LEU B 1 127 ? 0.457 -22.094 -18.219 1 98.38 127 LEU B C 1
ATOM 2029 O O . LEU B 1 127 ? 1.504 -22.281 -18.844 1 98.38 127 LEU B O 1
ATOM 2033 N N . GLY B 1 128 ? -0.7 -21.812 -18.75 1 97.56 128 GLY B N 1
ATOM 2034 C CA . GLY B 1 128 ? -0.77 -21.594 -20.188 1 97.56 128 GLY B CA 1
ATOM 2035 C C . GLY B 1 128 ? -0.834 -22.891 -20.969 1 97.56 128 GLY B C 1
ATOM 2036 O O . GLY B 1 128 ? -0.695 -22.891 -22.188 1 97.56 128 GLY B O 1
ATOM 2037 N N . LYS B 1 129 ? -1.12 -23.953 -20.344 1 97 129 LYS B N 1
ATOM 2038 C CA . LYS B 1 129 ? -1.067 -25.266 -20.984 1 97 129 LYS B CA 1
ATOM 2039 C C . LYS B 1 129 ? -2.445 -25.922 -21 1 97 129 LYS B C 1
ATOM 2041 O O . LYS B 1 129 ? -2.559 -27.125 -21.188 1 97 129 LYS B O 1
ATOM 2046 N N . GLY B 1 130 ? -3.395 -25.203 -20.734 1 95.12 130 GLY B N 1
ATOM 2047 C CA . GLY B 1 130 ? -4.746 -25.719 -20.625 1 95.12 130 GLY B CA 1
ATOM 2048 C C . GLY B 1 130 ? -5.387 -26 -21.969 1 95.12 130 GLY B C 1
ATOM 2049 O O . GLY B 1 130 ? -6.422 -26.656 -22.047 1 95.12 130 GLY B O 1
ATOM 2050 N N . GLY B 1 131 ? -4.824 -25.484 -23.125 1 94.12 131 GLY B N 1
ATOM 2051 C CA . GLY B 1 131 ? -5.305 -25.812 -24.453 1 94.12 131 GLY B CA 1
ATOM 2052 C C . GLY B 1 131 ? -6.484 -24.969 -24.891 1 94.12 131 GLY B C 1
ATOM 2053 O O . GLY B 1 131 ? -7.293 -25.406 -25.719 1 94.12 131 GLY B O 1
ATOM 2054 N N . ASN B 1 132 ? -6.766 -23.875 -24.234 1 94.19 132 ASN B N 1
ATOM 2055 C CA . ASN B 1 132 ? -7.812 -22.938 -24.641 1 94.19 132 ASN B CA 1
ATOM 2056 C C . ASN B 1 132 ? -7.352 -21.5 -24.516 1 94.19 132 ASN B C 1
ATOM 2058 O O . ASN B 1 132 ? -6.262 -21.219 -24.016 1 94.19 132 ASN B O 1
ATOM 2062 N N . GLU B 1 133 ? -8.125 -20.578 -25.047 1 94.38 133 GLU B N 1
ATOM 2063 C CA . GLU B 1 133 ? -7.77 -19.172 -25.141 1 94.38 133 GLU B CA 1
ATOM 2064 C C . GLU B 1 133 ? -7.574 -18.562 -23.75 1 94.38 133 GLU B C 1
ATOM 2066 O O . GLU B 1 133 ? -6.648 -17.781 -23.531 1 94.38 133 GLU B O 1
ATOM 2071 N N . GLU B 1 134 ? -8.438 -18.859 -22.797 1 95.31 134 GLU B N 1
ATOM 2072 C CA . GLU B 1 134 ? -8.344 -18.312 -21.438 1 95.31 134 GLU B CA 1
ATOM 2073 C C . GLU B 1 134 ? -7.047 -18.75 -20.766 1 95.31 134 GLU B C 1
ATOM 2075 O O . GLU B 1 134 ? -6.484 -18 -19.953 1 95.31 134 GLU B O 1
ATOM 2080 N N . SER B 1 135 ? -6.586 -19.953 -21.078 1 97.81 135 SER B N 1
ATOM 2081 C CA . SER B 1 135 ? -5.316 -20.453 -20.562 1 97.81 135 SER B CA 1
ATOM 2082 C C . SER B 1 135 ? -4.164 -19.531 -20.938 1 97.81 135 SER B C 1
ATOM 2084 O O . SER B 1 135 ? -3.307 -19.234 -20.094 1 97.81 135 SER B O 1
ATOM 2086 N N . LEU B 1 136 ? -4.129 -18.984 -22.125 1 96.44 136 LEU B N 1
ATOM 2087 C CA . LEU B 1 136 ? -3.035 -18.156 -22.641 1 96.44 136 LEU B CA 1
ATOM 2088 C C . LEU B 1 136 ? -3.152 -16.719 -22.156 1 96.44 136 LEU B C 1
ATOM 2090 O O . LEU B 1 136 ? -2.201 -15.945 -22.266 1 96.44 136 LEU B O 1
ATOM 2094 N N . LYS B 1 137 ? -4.281 -16.453 -21.625 1 96.69 137 LYS B N 1
ATOM 2095 C CA . LYS B 1 137 ? -4.484 -15.102 -21.109 1 96.69 137 LYS B CA 1
ATOM 2096 C C . LYS B 1 137 ? -4.227 -15.031 -19.609 1 96.69 137 LYS B C 1
ATOM 2098 O O . LYS B 1 137 ? -3.59 -14.086 -19.141 1 96.69 137 LYS B O 1
ATOM 2103 N N . THR B 1 138 ? -4.758 -16.109 -18.859 1 96.88 138 THR B N 1
ATOM 2104 C CA . THR B 1 138 ? -4.77 -15.953 -17.422 1 96.88 138 THR B CA 1
ATOM 2105 C C . THR B 1 138 ? -4.348 -17.234 -16.719 1 96.88 138 THR B C 1
ATOM 2107 O O . THR B 1 138 ? -4.242 -17.281 -15.492 1 96.88 138 THR B O 1
ATOM 2110 N N . GLY B 1 139 ? -4.23 -18.328 -17.484 1 98.31 139 GLY B N 1
ATOM 2111 C CA . GLY B 1 139 ? -3.928 -19.625 -16.891 1 98.31 139 GLY B CA 1
ATOM 2112 C C . GLY B 1 139 ? -5.141 -20.297 -16.281 1 98.31 139 GLY B C 1
ATOM 2113 O O . GLY B 1 139 ? -5.008 -21.312 -15.594 1 98.31 139 GLY B O 1
ATOM 2114 N N . ASN B 1 140 ? -6.355 -19.75 -16.438 1 98 140 ASN B N 1
ATOM 2115 C CA . ASN B 1 140 ? -7.613 -20.328 -15.984 1 98 140 ASN B CA 1
ATOM 2116 C C . ASN B 1 140 ? -7.637 -20.5 -14.469 1 98 140 ASN B C 1
ATOM 2118 O O . ASN B 1 140 ? -8.102 -21.516 -13.961 1 98 140 ASN B O 1
ATOM 2122 N N . ALA B 1 141 ? -7.148 -19.562 -13.789 1 97.25 141 ALA B N 1
ATOM 2123 C CA . ALA B 1 141 ? -6.965 -19.766 -12.352 1 97.25 141 ALA B CA 1
ATOM 2124 C C . ALA B 1 141 ? -8.234 -19.406 -11.578 1 97.25 141 ALA B C 1
ATOM 2126 O O . ALA B 1 141 ? -8.32 -19.641 -10.375 1 97.25 141 ALA B O 1
ATOM 2127 N N . GLY B 1 142 ? -9.281 -18.766 -12.242 1 96.44 142 GLY B N 1
ATOM 2128 C CA . GLY B 1 142 ? -10.578 -18.562 -11.617 1 96.44 142 GLY B CA 1
ATOM 2129 C C . GLY B 1 142 ? -10.648 -17.297 -10.789 1 96.44 142 GLY B C 1
ATOM 2130 O O . GLY B 1 142 ? -9.922 -16.344 -11.047 1 96.44 142 GLY B O 1
ATOM 2131 N N . PRO B 1 143 ? -11.602 -17.25 -9.836 1 96.19 143 PRO B N 1
ATOM 2132 C CA . PRO B 1 143 ? -11.875 -16.031 -9.055 1 96.19 143 PRO B CA 1
ATOM 2133 C C . PRO B 1 143 ? -10.703 -15.625 -8.172 1 96.19 143 PRO B C 1
ATOM 2135 O O . PRO B 1 143 ? -9.727 -16.375 -8.055 1 96.19 143 PRO B O 1
ATOM 2138 N N . ARG B 1 144 ? -10.883 -14.43 -7.625 1 97.5 144 ARG B N 1
ATOM 2139 C CA . ARG B 1 144 ? -9.828 -13.789 -6.84 1 97.5 144 ARG B CA 1
ATOM 2140 C C . ARG B 1 144 ? -10.258 -13.625 -5.387 1 97.5 144 ARG B C 1
ATOM 2142 O O . ARG B 1 144 ? -10.602 -12.523 -4.953 1 97.5 144 ARG B O 1
ATOM 2149 N N . PRO B 1 145 ? -10.102 -14.625 -4.531 1 97.19 145 PRO B N 1
ATOM 2150 C CA . PRO B 1 145 ? -10.602 -14.57 -3.152 1 97.19 145 PRO B CA 1
ATOM 2151 C C . PRO B 1 145 ? -9.812 -13.602 -2.277 1 97.19 145 PRO B C 1
ATOM 2153 O O . PRO B 1 145 ? -10.305 -13.164 -1.234 1 97.19 145 PRO B O 1
ATOM 2156 N N . ALA B 1 146 ? -8.531 -13.289 -2.668 1 98.31 146 ALA B N 1
ATOM 2157 C CA . ALA B 1 146 ? -7.762 -12.359 -1.846 1 98.31 146 ALA B CA 1
ATOM 2158 C C . ALA B 1 146 ? -6.711 -11.633 -2.678 1 98.31 146 ALA B C 1
ATOM 2160 O O . ALA B 1 146 ? -6.16 -12.203 -3.625 1 98.31 146 ALA B O 1
ATOM 2161 N N . CYS B 1 147 ? -6.441 -10.445 -2.258 1 98.56 147 CYS B N 1
ATOM 2162 C CA . CYS B 1 147 ? -5.371 -9.656 -2.85 1 98.56 147 CYS B CA 1
ATOM 2163 C C . CYS B 1 147 ? -4.848 -8.617 -1.86 1 98.56 147 CYS B C 1
ATOM 2165 O O . CYS B 1 147 ? -5.414 -8.445 -0.781 1 98.56 147 CYS B O 1
ATOM 2167 N N . GLY B 1 148 ? -3.754 -8.055 -2.137 1 98.69 148 GLY B N 1
ATOM 2168 C CA . GLY B 1 148 ? -3.131 -6.984 -1.369 1 98.69 148 GLY B CA 1
ATOM 2169 C C . GLY B 1 148 ? -2.215 -6.109 -2.201 1 98.69 148 GLY B C 1
ATOM 2170 O O . GLY B 1 148 ? -1.509 -6.602 -3.084 1 98.69 148 GLY B O 1
ATOM 2171 N N . VAL B 1 149 ? -2.182 -4.824 -1.924 1 98.94 149 VAL B N 1
ATOM 2172 C CA . VAL B 1 149 ? -1.339 -3.861 -2.625 1 98.94 149 VAL B CA 1
ATOM 2173 C C . VAL B 1 149 ? 0.1 -3.973 -2.123 1 98.94 149 VAL B C 1
ATOM 2175 O O . VAL B 1 149 ? 0.337 -4.094 -0.92 1 98.94 149 VAL B O 1
ATOM 2178 N N . ILE B 1 150 ? 1.042 -3.99 -3.047 1 98.94 150 ILE B N 1
ATOM 2179 C CA . ILE B 1 150 ? 2.459 -4.066 -2.705 1 98.94 150 ILE B CA 1
ATOM 2180 C C . ILE B 1 150 ? 2.957 -2.688 -2.273 1 98.94 150 ILE B C 1
ATOM 2182 O O . ILE B 1 150 ? 3.08 -1.779 -3.098 1 98.94 150 ILE B O 1
ATOM 2186 N N . GLY B 1 151 ? 3.227 -2.58 -1.015 1 98.94 151 GLY B N 1
ATOM 2187 C CA . GLY B 1 151 ? 3.715 -1.335 -0.441 1 98.94 151 GLY B CA 1
ATOM 2188 C C . GLY B 1 151 ? 5.156 -1.418 0.025 1 98.94 151 GLY B C 1
ATOM 2189 O O . GLY B 1 151 ? 5.645 -2.5 0.357 1 98.94 151 GLY B O 1
ATOM 2190 N N . LEU B 1 152 ? 5.816 -0.259 0.014 1 98.88 152 LEU B N 1
ATOM 2191 C CA . LEU B 1 152 ? 7.18 -0.174 0.518 1 98.88 152 LEU B CA 1
ATOM 2192 C C . LEU B 1 152 ? 7.219 -0.409 2.025 1 98.88 152 LEU B C 1
ATOM 2194 O O . LEU B 1 152 ? 6.285 -0.043 2.738 1 98.88 152 LEU B O 1
ATOM 2198 N N . THR B 1 153 ? 8.266 -1.006 2.492 1 98.69 153 THR B N 1
ATOM 2199 C CA . THR B 1 153 ? 8.445 -1.202 3.926 1 98.69 153 THR B CA 1
ATOM 2200 C C . THR B 1 153 ? 9.906 -1.009 4.316 1 98.69 153 THR B C 1
ATOM 2202 O O . THR B 1 153 ? 10.766 -0.783 3.457 1 98.69 153 THR B O 1
ATOM 2205 N N . ASN B 1 154 ? 10.227 -0.916 5.703 1 92.5 154 ASN B N 1
ATOM 2206 C CA . ASN B 1 154 ? 11.57 -0.675 6.219 1 92.5 154 ASN B CA 1
ATOM 2207 C C . ASN B 1 154 ? 12.461 -1.904 6.062 1 92.5 154 ASN B C 1
ATOM 2209 O O . ASN B 1 154 ? 11.984 -3.037 6.121 1 92.5 154 ASN B O 1
#

Sequence (308 aa):
MVKAVAVLRGSAGVSGVVTLEQASEQDPTTITYEIAGNDPNAERGFHIHEFGDVTNGCVSAGPHFNPFKKTHGAPQDENRHVGDLGNIKTDAQGVAKGVITDSLVKLIGPTSVVGRSVVVHAGTDDLGKGGNEESLKTGNAGPRPACGVIGLTNMVKAVAVLRGSAGVSGVVTLEQASEQDPTTITYEIAGNDPNAERGFHIHEFGDVTNGCVSAGPHFNPFKKTHGAPQDENRHVGDLGNIKTDAQGVAKGVITDSLVKLIGPTSVVGRSVVVHAGTDDLGKGGNEESLKTGNAGPRPACGVIGLTN